Protein AF-A0A428PVL9-F1 (afdb_monomer_lite)

Structure (mmCIF, N/CA/C/O backbone):
data_AF-A0A428PVL9-F1
#
_entry.id   AF-A0A428PVL9-F1
#
loop_
_atom_site.group_PDB
_atom_site.id
_atom_site.type_symbol
_atom_site.label_atom_id
_atom_site.label_alt_id
_atom_site.label_comp_id
_atom_site.label_asym_id
_atom_site.label_entity_id
_atom_site.label_seq_id
_atom_site.pdbx_PDB_ins_code
_atom_site.Cartn_x
_atom_site.Cartn_y
_atom_site.Cartn_z
_atom_site.occupancy
_atom_site.B_iso_or_equiv
_atom_site.auth_seq_id
_atom_site.auth_comp_id
_atom_site.auth_asym_id
_atom_site.auth_atom_id
_atom_site.pdbx_PDB_model_num
ATOM 1 N N . MET A 1 1 ? -13.257 -10.509 24.147 1.00 47.44 1 MET A N 1
ATOM 2 C CA . MET A 1 1 ? -14.181 -11.679 24.144 1.00 47.44 1 MET A CA 1
ATOM 3 C C . MET A 1 1 ? -14.476 -12.046 22.692 1.00 47.44 1 MET A C 1
ATOM 5 O O . MET A 1 1 ? -13.997 -11.316 21.841 1.00 47.44 1 MET A O 1
ATOM 9 N N . LEU A 1 2 ? -15.220 -13.119 22.372 1.00 38.03 2 LEU A N 1
ATOM 10 C CA . LEU A 1 2 ? -15.572 -13.525 20.988 1.00 38.03 2 LEU A CA 1
ATOM 11 C C . LEU A 1 2 ? -16.096 -12.346 20.174 1.00 38.03 2 LEU A C 1
ATOM 13 O O . LEU A 1 2 ? -15.730 -12.145 19.027 1.00 38.03 2 LEU A O 1
ATOM 17 N N . LEU A 1 3 ? -16.779 -11.471 20.892 1.00 44.09 3 LEU A N 1
ATOM 18 C CA . LEU A 1 3 ? -17.204 -10.154 20.493 1.00 44.09 3 LEU A CA 1
ATOM 19 C C . LEU A 1 3 ? -16.050 -9.187 20.129 1.00 44.09 3 LEU A C 1
ATOM 21 O O . LEU A 1 3 ? -16.011 -8.701 19.018 1.00 44.09 3 LEU A O 1
ATOM 25 N N . ASP A 1 4 ? -15.030 -8.957 20.956 1.00 42.44 4 ASP A N 1
ATOM 26 C CA . ASP A 1 4 ? -13.874 -8.119 20.556 1.00 42.44 4 ASP A CA 1
ATOM 27 C C . ASP A 1 4 ? -13.152 -8.655 19.299 1.00 42.44 4 ASP A C 1
ATOM 29 O O . ASP A 1 4 ? -12.732 -7.867 18.459 1.00 42.44 4 ASP A O 1
ATOM 33 N N . ILE A 1 5 ? -13.070 -9.981 19.105 1.00 46.16 5 ILE A N 1
ATOM 34 C CA . ILE A 1 5 ? -12.545 -10.548 17.849 1.00 46.16 5 ILE A CA 1
ATOM 35 C C . ILE A 1 5 ? -13.509 -10.301 16.691 1.00 46.16 5 ILE A C 1
ATOM 37 O O . ILE A 1 5 ? -13.060 -9.856 15.648 1.00 46.16 5 ILE A O 1
ATOM 41 N N . VAL A 1 6 ? -14.809 -10.562 16.845 1.00 51.50 6 VAL A N 1
ATOM 42 C CA . VAL A 1 6 ? -15.810 -10.327 15.789 1.00 51.50 6 VAL A CA 1
ATOM 43 C C . VAL A 1 6 ? -15.834 -8.849 15.393 1.00 51.50 6 VAL A C 1
ATOM 45 O O . VAL A 1 6 ? -15.788 -8.533 14.210 1.00 51.50 6 VAL A O 1
ATOM 48 N N . GLY A 1 7 ? -15.804 -7.938 16.364 1.00 49.28 7 GLY A N 1
ATOM 49 C CA . GLY A 1 7 ? -15.740 -6.499 16.134 1.00 49.28 7 GLY A CA 1
ATOM 50 C C . GLY A 1 7 ? -14.437 -6.079 15.450 1.00 49.28 7 GLY A C 1
ATOM 51 O O . GLY A 1 7 ? -14.475 -5.283 14.516 1.00 49.28 7 GLY A O 1
ATOM 52 N N . ARG A 1 8 ? -13.291 -6.668 15.827 1.00 55.78 8 ARG A N 1
ATOM 53 C CA . ARG A 1 8 ? -12.004 -6.457 15.137 1.00 55.78 8 ARG A CA 1
ATOM 54 C C . ARG A 1 8 ? -11.975 -7.053 13.729 1.00 55.78 8 ARG A C 1
ATOM 56 O O . ARG A 1 8 ? -11.527 -6.374 12.821 1.00 55.78 8 ARG A O 1
ATOM 63 N N . MET A 1 9 ? -12.495 -8.261 13.519 1.00 54.31 9 MET A N 1
ATOM 64 C CA . MET A 1 9 ? -12.604 -8.906 12.203 1.00 54.31 9 MET A CA 1
ATOM 65 C C . MET A 1 9 ? -13.4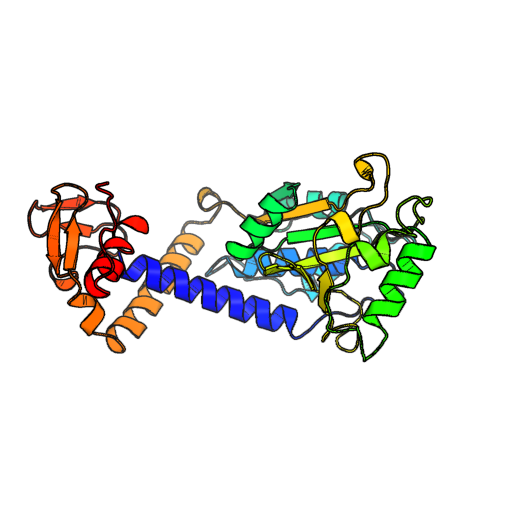90 -8.094 11.258 1.00 54.31 9 MET A C 1
ATOM 67 O O . MET A 1 9 ? -13.210 -7.996 10.067 1.00 54.31 9 MET A O 1
ATOM 71 N N . ASN A 1 10 ? -14.550 -7.486 11.783 1.00 57.12 10 ASN A N 1
ATOM 72 C CA . ASN A 1 10 ? -15.431 -6.630 11.001 1.00 57.12 10 ASN A CA 1
ATOM 73 C C . ASN A 1 10 ? -14.804 -5.269 10.725 1.00 57.12 10 ASN A C 1
ATOM 75 O O . ASN A 1 10 ? -14.972 -4.732 9.633 1.00 57.12 10 ASN A O 1
ATOM 79 N N . LEU A 1 11 ? -14.041 -4.728 11.673 1.00 57.12 11 LEU A N 1
ATOM 80 C CA . LEU A 1 11 ? -13.233 -3.550 11.411 1.00 57.12 11 LEU A CA 1
ATOM 81 C C . LEU A 1 11 ? -12.158 -3.844 10.358 1.00 57.12 11 LEU A C 1
ATOM 83 O O . LEU A 1 11 ? -11.962 -3.029 9.463 1.00 57.12 11 LEU A O 1
ATOM 87 N N . ASP A 1 12 ? -11.533 -5.018 10.397 1.00 60.25 12 ASP A N 1
ATOM 88 C CA . ASP A 1 12 ? -10.619 -5.487 9.358 1.00 60.25 12 ASP A CA 1
ATOM 89 C C . ASP A 1 12 ? -11.337 -5.639 8.013 1.00 60.25 12 ASP A C 1
ATOM 91 O O . ASP A 1 12 ? -10.775 -5.260 6.992 1.00 60.25 12 ASP A O 1
ATOM 95 N N . ALA A 1 13 ? -12.586 -6.117 7.989 1.00 60.69 13 ALA A N 1
ATOM 96 C CA . ALA A 1 13 ? -13.402 -6.181 6.775 1.00 60.69 13 ALA A CA 1
ATOM 97 C C . ALA A 1 13 ? -13.786 -4.787 6.252 1.00 60.69 13 ALA A C 1
ATOM 99 O O . ALA A 1 13 ? -13.774 -4.559 5.045 1.00 60.69 13 ALA A O 1
ATOM 100 N N . TYR A 1 14 ? -14.082 -3.831 7.137 1.00 61.06 14 TYR A N 1
ATOM 101 C CA . TYR A 1 14 ? -14.308 -2.434 6.769 1.00 61.06 14 TYR A CA 1
ATOM 102 C C . TYR A 1 14 ? -13.036 -1.800 6.199 1.00 61.06 14 TYR A C 1
ATOM 104 O O . TYR A 1 14 ? -13.083 -1.195 5.129 1.00 61.06 14 TYR A O 1
ATOM 112 N N . ILE A 1 15 ? -11.899 -1.969 6.879 1.00 68.19 15 ILE A N 1
ATOM 113 C CA . ILE A 1 15 ? -10.586 -1.504 6.422 1.00 68.19 15 ILE A CA 1
ATOM 114 C C . ILE A 1 15 ? -10.269 -2.130 5.064 1.00 68.19 15 ILE A C 1
ATOM 116 O O . ILE A 1 15 ? -9.875 -1.417 4.144 1.00 68.19 15 ILE A O 1
ATOM 120 N N . ASP A 1 16 ? -10.498 -3.433 4.902 1.00 73.00 16 ASP A N 1
ATOM 121 C CA . ASP A 1 16 ? -10.280 -4.115 3.631 1.00 73.00 16 ASP A CA 1
ATOM 122 C C . ASP A 1 16 ? -11.257 -3.636 2.553 1.00 73.00 16 ASP A C 1
ATOM 124 O O . ASP A 1 16 ? -10.862 -3.504 1.401 1.00 73.00 16 ASP A O 1
ATOM 128 N N . GLY A 1 17 ? -12.494 -3.282 2.906 1.00 68.56 17 GLY A N 1
ATOM 129 C CA . GLY A 1 17 ? -13.455 -2.644 2.005 1.00 68.56 17 GLY A CA 1
ATOM 130 C C . GLY A 1 17 ? -12.987 -1.267 1.525 1.00 68.56 17 GLY A C 1
ATOM 131 O O . GLY A 1 17 ? -12.990 -0.998 0.324 1.00 68.56 17 GLY A O 1
ATOM 132 N N . GLN A 1 18 ? -12.502 -0.416 2.434 1.00 76.69 18 GLN A N 1
ATOM 133 C CA . GLN A 1 18 ? -11.935 0.897 2.096 1.00 76.69 18 GLN A CA 1
ATOM 134 C C . GLN A 1 18 ? -10.657 0.767 1.252 1.00 76.69 18 GLN A C 1
ATOM 136 O O . GLN A 1 18 ? -10.452 1.490 0.272 1.00 76.69 18 GLN A O 1
ATOM 141 N N . HIS A 1 19 ? -9.804 -0.207 1.578 1.00 82.62 19 HIS A N 1
ATOM 142 C CA . HIS A 1 19 ? -8.639 -0.535 0.760 1.00 82.62 19 HIS A CA 1
ATOM 143 C C . HIS A 1 19 ? -9.059 -1.084 -0.602 1.00 82.62 19 HIS A C 1
ATOM 145 O O . HIS A 1 19 ? -8.452 -0.725 -1.601 1.00 82.62 19 HIS A O 1
ATOM 151 N N . THR A 1 20 ? -10.115 -1.893 -0.680 1.00 79.38 20 THR A N 1
ATOM 152 C CA . THR A 1 20 ? -10.659 -2.418 -1.941 1.00 79.38 20 THR A CA 1
ATOM 153 C C . THR A 1 20 ? -11.186 -1.295 -2.822 1.00 79.38 20 THR A C 1
ATOM 155 O O . THR A 1 20 ? -10.915 -1.299 -4.018 1.00 79.38 20 THR A O 1
ATOM 158 N N . GLN A 1 21 ? -11.849 -0.287 -2.251 1.00 78.81 21 GLN A N 1
ATOM 159 C CA . GLN A 1 21 ? -12.253 0.905 -2.997 1.00 78.81 21 GLN A CA 1
ATOM 160 C C . GLN A 1 21 ? -11.037 1.662 -3.551 1.00 78.81 21 GLN A C 1
ATOM 162 O O . GLN A 1 21 ? -11.028 2.035 -4.722 1.00 78.81 21 GLN A O 1
ATOM 167 N N . THR A 1 22 ? -9.986 1.822 -2.741 1.00 80.38 22 THR A N 1
ATOM 168 C CA . THR A 1 22 ? -8.718 2.429 -3.182 1.00 80.38 22 THR A CA 1
ATOM 169 C C . THR A 1 22 ? -8.066 1.618 -4.311 1.00 80.38 22 THR A C 1
ATOM 171 O O . THR A 1 22 ? -7.635 2.179 -5.314 1.00 80.38 22 THR A O 1
ATOM 174 N N . ARG A 1 23 ? -8.036 0.285 -4.184 1.00 83.06 23 ARG A N 1
ATOM 175 C CA . ARG A 1 23 ? -7.501 -0.649 -5.192 1.00 83.06 23 ARG A CA 1
ATOM 176 C C . ARG A 1 23 ? -8.338 -0.667 -6.475 1.00 83.06 23 ARG A C 1
ATOM 178 O O . ARG A 1 23 ? -7.785 -0.855 -7.550 1.00 83.06 23 ARG A O 1
ATOM 185 N N . GLY A 1 24 ? -9.653 -0.476 -6.364 1.00 79.81 24 GLY A N 1
ATOM 186 C CA . GLY A 1 24 ? -10.601 -0.473 -7.483 1.00 79.81 24 GLY A CA 1
ATOM 187 C C . GLY A 1 24 ? -10.523 0.771 -8.371 1.00 79.81 24 GLY A C 1
ATOM 188 O O . GLY A 1 24 ? -11.063 0.759 -9.479 1.00 79.81 24 GLY A O 1
ATOM 189 N N . SER A 1 25 ? -9.818 1.807 -7.911 1.00 86.69 25 SER A N 1
ATOM 190 C CA . SER A 1 25 ? -9.594 3.068 -8.622 1.00 86.69 25 SER A CA 1
ATOM 191 C C . SER A 1 25 ? -8.091 3.377 -8.725 1.00 86.69 25 SER A C 1
ATOM 193 O O . SER A 1 25 ? -7.624 4.364 -8.152 1.00 86.69 25 SER A O 1
ATOM 195 N N . PRO A 1 26 ? -7.302 2.536 -9.425 1.00 89.38 26 PRO A N 1
ATOM 196 C CA . PRO A 1 26 ? -5.870 2.759 -9.598 1.00 89.38 26 PRO A CA 1
ATOM 197 C C . PRO A 1 26 ? -5.613 4.101 -10.289 1.00 89.38 26 PRO A C 1
ATOM 199 O O . PRO A 1 26 ? -6.212 4.423 -11.315 1.00 89.38 26 PRO A O 1
ATOM 202 N N . SER A 1 27 ? -4.692 4.879 -9.727 1.00 91.69 27 SER A N 1
ATOM 203 C CA . SER A 1 27 ? -4.264 6.145 -10.326 1.00 91.69 27 SER A CA 1
ATOM 204 C C . SER A 1 27 ? -3.455 5.928 -11.611 1.00 91.69 27 SER A C 1
ATOM 206 O O . SER A 1 27 ? -2.841 4.874 -11.788 1.00 91.69 27 SER A O 1
ATOM 208 N N . ASP A 1 28 ? -3.372 6.954 -12.455 1.00 93.31 28 ASP A N 1
ATOM 209 C CA . ASP A 1 28 ? -2.458 6.997 -13.598 1.00 93.31 28 ASP A CA 1
ATOM 210 C C . ASP A 1 28 ? -1.462 8.150 -13.423 1.00 93.31 28 ASP A C 1
ATOM 212 O O . ASP A 1 28 ? -1.855 9.289 -13.178 1.00 93.31 28 ASP A O 1
ATOM 216 N N . GLN A 1 29 ? -0.169 7.838 -13.457 1.00 90.12 29 GLN A N 1
ATOM 217 C CA . GLN A 1 29 ? 0.925 8.813 -13.452 1.00 90.12 29 GLN A CA 1
ATOM 218 C C . GLN A 1 29 ? 1.242 9.330 -14.865 1.00 90.12 29 GLN A C 1
ATOM 220 O O . GLN A 1 29 ? 2.186 10.108 -15.045 1.00 90.12 29 GLN A O 1
ATOM 225 N N . ASP A 1 30 ? 0.524 8.831 -15.873 1.00 89.12 30 ASP A N 1
ATOM 226 C CA . ASP A 1 30 ? 0.787 9.020 -17.287 1.00 89.12 30 ASP A CA 1
ATOM 227 C C . ASP A 1 30 ? 2.252 8.677 -17.616 1.00 89.12 30 ASP A C 1
ATOM 229 O O . ASP A 1 30 ? 2.793 7.629 -17.257 1.00 89.12 30 ASP A O 1
ATOM 233 N N . ARG A 1 31 ? 2.947 9.592 -18.295 1.00 85.44 31 ARG A N 1
ATOM 234 C CA . ARG A 1 31 ? 4.377 9.492 -18.615 1.00 85.44 31 ARG A CA 1
ATOM 235 C C . ARG A 1 31 ? 5.247 10.301 -17.651 1.00 85.44 31 ARG A C 1
ATOM 237 O O . ARG A 1 31 ? 6.409 10.570 -17.959 1.00 85.44 31 ARG A O 1
ATOM 244 N N . SER A 1 32 ? 4.696 10.710 -16.509 1.00 89.06 32 SER A N 1
ATOM 245 C CA . SER A 1 32 ? 5.404 11.501 -15.508 1.00 89.06 32 SER A CA 1
ATOM 246 C C . SER A 1 32 ? 6.223 10.597 -14.575 1.00 89.06 32 SER A C 1
ATOM 248 O O . SER A 1 32 ? 5.760 9.515 -14.202 1.00 89.06 32 SER A O 1
ATOM 250 N N . PRO A 1 33 ? 7.443 10.986 -14.157 1.00 90.44 33 PRO A N 1
ATOM 251 C CA . PRO A 1 33 ? 8.271 10.196 -13.243 1.00 90.44 33 PRO A CA 1
ATOM 252 C C . PRO A 1 33 ? 7.813 10.333 -11.775 1.00 90.44 33 PRO A C 1
ATOM 254 O O . PRO A 1 33 ? 8.623 10.556 -10.875 1.00 90.44 33 PRO A O 1
ATOM 257 N N . THR A 1 34 ? 6.508 10.213 -11.521 1.00 94.38 34 THR A N 1
ATOM 258 C CA . THR A 1 34 ? 5.855 10.496 -10.231 1.00 94.38 34 THR A CA 1
ATOM 259 C C . THR A 1 34 ? 5.332 9.253 -9.513 1.00 94.38 34 THR A C 1
ATOM 261 O O . THR A 1 34 ? 4.640 9.394 -8.508 1.00 94.38 34 THR A O 1
ATOM 264 N N . CYS A 1 35 ? 5.699 8.039 -9.942 1.00 95.38 35 CYS A N 1
ATOM 265 C CA . CYS A 1 35 ? 5.294 6.781 -9.290 1.00 95.38 35 CYS A CA 1
ATOM 266 C C . CYS A 1 35 ? 5.465 6.798 -7.762 1.00 95.38 35 CYS A C 1
ATOM 268 O O . CYS A 1 35 ? 4.575 6.369 -7.033 1.00 95.38 35 CYS A O 1
ATOM 270 N N . TYR A 1 36 ? 6.565 7.376 -7.262 1.00 95.88 36 TYR A N 1
ATOM 271 C CA . TYR A 1 36 ? 6.813 7.533 -5.826 1.00 95.88 36 TYR A CA 1
ATOM 272 C C . TYR A 1 36 ? 5.700 8.319 -5.119 1.00 95.88 36 TYR A C 1
ATOM 274 O O . TYR A 1 36 ? 5.291 7.938 -4.029 1.00 95.88 36 TYR A O 1
ATOM 282 N N . ALA A 1 37 ? 5.192 9.395 -5.725 1.00 96.19 37 ALA A N 1
ATOM 283 C CA . ALA A 1 37 ? 4.162 10.233 -5.125 1.00 96.19 37 ALA A CA 1
ATOM 284 C C . ALA A 1 37 ? 2.817 9.508 -5.093 1.00 96.19 37 ALA A C 1
ATOM 286 O O . ALA A 1 37 ? 2.125 9.556 -4.082 1.00 96.19 37 ALA A O 1
ATOM 287 N N . HIS A 1 38 ? 2.484 8.787 -6.165 1.00 97.12 38 HIS A N 1
ATOM 288 C CA . HIS A 1 38 ? 1.263 7.987 -6.243 1.00 97.12 38 HIS A CA 1
ATOM 289 C C . HIS A 1 38 ? 1.271 6.855 -5.212 1.00 97.12 38 HIS A C 1
ATOM 291 O O . HIS A 1 38 ? 0.326 6.712 -4.438 1.00 97.12 38 HIS A O 1
ATOM 297 N N . ALA A 1 39 ? 2.363 6.090 -5.154 1.00 97.62 39 ALA A N 1
ATOM 298 C CA . ALA A 1 39 ? 2.486 4.979 -4.224 1.00 97.62 39 ALA A CA 1
ATOM 299 C C . ALA A 1 39 ? 2.511 5.458 -2.761 1.00 97.62 39 ALA A C 1
ATOM 301 O O . ALA A 1 39 ? 1.813 4.887 -1.925 1.00 97.62 39 ALA A O 1
ATOM 302 N N . ILE A 1 40 ? 3.244 6.538 -2.450 1.00 97.81 40 ILE A N 1
ATOM 303 C CA . ILE A 1 40 ? 3.284 7.109 -1.093 1.00 97.81 40 ILE A CA 1
ATOM 304 C C . ILE A 1 40 ? 1.915 7.665 -0.690 1.00 97.81 40 ILE A C 1
ATOM 306 O O . ILE A 1 40 ? 1.453 7.380 0.411 1.00 97.81 40 ILE A O 1
ATOM 310 N N . ALA A 1 41 ? 1.235 8.407 -1.567 1.00 97.50 41 ALA A N 1
ATOM 311 C CA . ALA A 1 41 ? -0.095 8.930 -1.268 1.00 97.50 41 ALA A CA 1
ATOM 312 C C . ALA A 1 41 ? -1.096 7.810 -0.960 1.00 97.50 41 ALA A C 1
ATOM 314 O O . ALA A 1 41 ? -1.839 7.898 0.018 1.00 97.50 41 ALA A O 1
ATOM 315 N N . ALA A 1 42 ? -1.057 6.724 -1.735 1.00 96.62 42 ALA A N 1
ATOM 316 C CA . ALA A 1 42 ? -1.902 5.562 -1.510 1.00 96.62 42 ALA A CA 1
ATOM 317 C C . ALA A 1 42 ? -1.605 4.875 -0.163 1.00 96.62 42 ALA A C 1
ATOM 319 O O . ALA A 1 42 ? -2.540 4.636 0.601 1.00 96.62 42 ALA A O 1
ATOM 320 N N . VAL A 1 43 ? -0.339 4.590 0.182 1.00 97.44 43 VAL A N 1
ATOM 321 C CA . VAL A 1 43 ? -0.024 3.947 1.479 1.00 97.44 43 VAL A CA 1
ATOM 322 C C . VAL A 1 43 ? -0.332 4.850 2.670 1.00 97.44 43 VAL A C 1
ATOM 324 O O . VAL A 1 43 ? -0.810 4.358 3.687 1.00 97.44 43 VAL A O 1
ATOM 327 N N . VAL A 1 44 ? -0.119 6.164 2.552 1.00 97.44 44 VAL A N 1
ATOM 328 C CA . VAL A 1 44 ? -0.447 7.135 3.607 1.00 97.44 44 VAL A CA 1
ATOM 329 C C . VAL A 1 44 ? -1.952 7.179 3.825 1.00 97.44 44 VAL A C 1
ATOM 331 O O . VAL A 1 44 ? -2.407 6.994 4.950 1.00 97.44 44 VAL A O 1
ATOM 334 N N . HIS A 1 45 ? -2.732 7.343 2.756 1.00 95.88 45 HIS A N 1
ATOM 335 C CA . HIS A 1 45 ? -4.188 7.344 2.836 1.00 95.88 45 HIS A CA 1
ATOM 336 C C . HIS A 1 45 ? -4.721 6.040 3.441 1.00 95.88 45 HIS A C 1
ATOM 338 O O . HIS A 1 45 ? -5.468 6.064 4.416 1.00 95.88 45 HIS A O 1
ATOM 344 N N . MET A 1 46 ? -4.265 4.891 2.933 1.00 93.94 46 MET A N 1
ATOM 345 C CA . MET A 1 46 ? -4.669 3.580 3.443 1.00 93.94 46 MET A CA 1
ATOM 346 C C . MET A 1 46 ? -4.272 3.356 4.905 1.00 93.94 46 MET A C 1
ATOM 348 O O . MET A 1 46 ? -4.994 2.664 5.623 1.00 93.94 46 MET A O 1
ATOM 352 N N . ALA A 1 47 ? -3.153 3.924 5.366 1.00 94.94 47 ALA A N 1
ATOM 353 C CA . ALA A 1 47 ? -2.732 3.830 6.760 1.00 94.94 47 ALA A CA 1
ATOM 354 C C . ALA A 1 47 ? -3.593 4.715 7.674 1.00 94.94 47 ALA A C 1
ATOM 356 O O . ALA A 1 47 ? -3.952 4.282 8.770 1.00 94.94 47 ALA A O 1
ATOM 357 N N . LEU A 1 48 ? -3.950 5.920 7.217 1.00 94.75 48 LEU A N 1
ATOM 358 C CA . LEU A 1 48 ? -4.803 6.860 7.950 1.00 94.75 48 LEU A CA 1
ATOM 359 C C . LEU A 1 48 ? -6.259 6.396 8.027 1.00 94.75 48 LEU A C 1
ATOM 361 O O . LEU A 1 48 ? -6.878 6.559 9.073 1.00 94.75 48 LEU A O 1
ATOM 365 N N . LEU A 1 49 ? -6.782 5.747 6.982 1.00 91.69 49 LEU A N 1
ATOM 366 C CA . LEU A 1 49 ? -8.128 5.156 6.975 1.00 91.69 49 LEU A CA 1
ATOM 367 C C . LEU A 1 49 ? -8.348 4.109 8.077 1.00 91.69 49 LEU A C 1
ATOM 369 O O . LEU A 1 49 ? -9.484 3.830 8.452 1.00 91.69 49 LEU A O 1
ATOM 373 N N . ARG A 1 50 ? -7.266 3.528 8.606 1.00 90.62 50 ARG A N 1
ATOM 374 C CA . ARG A 1 50 ? -7.318 2.563 9.714 1.00 90.62 50 ARG A CA 1
ATOM 375 C C . ARG A 1 50 ? -7.578 3.232 11.066 1.00 90.62 50 ARG A C 1
ATOM 377 O O . ARG A 1 50 ? -7.839 2.531 12.037 1.00 90.62 50 ARG A O 1
ATOM 384 N N . ILE A 1 51 ? -7.479 4.559 11.146 1.00 91.44 51 ILE A N 1
ATOM 385 C CA . ILE A 1 51 ? -7.731 5.330 12.363 1.00 91.44 51 ILE A CA 1
ATOM 386 C C . ILE A 1 51 ? -9.199 5.744 12.370 1.00 91.44 51 ILE A C 1
ATOM 388 O O . ILE A 1 51 ? -9.629 6.618 11.615 1.00 91.44 51 ILE A O 1
ATOM 392 N N . VAL A 1 52 ? -9.980 5.098 13.230 1.00 87.81 52 VAL A N 1
ATOM 393 C CA . VAL A 1 52 ? -11.401 5.405 13.400 1.00 87.81 52 VAL A CA 1
ATOM 394 C C . VAL A 1 52 ? -11.547 6.759 14.091 1.00 87.81 52 VAL A C 1
ATOM 396 O O . VAL A 1 52 ? -10.895 7.018 15.097 1.00 87.81 52 VAL A O 1
ATOM 399 N N . GLY A 1 53 ? -12.406 7.626 13.550 1.00 88.44 53 GLY A N 1
ATOM 400 C CA . GLY A 1 53 ? -12.662 8.944 14.139 1.00 88.44 53 GLY A CA 1
ATOM 401 C C . GLY A 1 53 ? -11.458 9.888 14.104 1.00 88.44 53 GLY A C 1
ATOM 402 O O . GLY A 1 53 ? -11.347 10.737 14.983 1.00 88.44 53 GLY A O 1
ATOM 403 N N . ARG A 1 54 ? -10.561 9.739 13.114 1.00 92.12 54 ARG A N 1
ATOM 404 C CA . ARG A 1 54 ? -9.355 10.568 12.974 1.00 92.12 54 ARG A CA 1
ATOM 405 C C . ARG A 1 54 ? -9.665 12.058 13.121 1.00 92.12 54 ARG A C 1
ATOM 407 O O . ARG A 1 54 ? -10.467 12.614 12.365 1.00 92.12 54 ARG A O 1
ATOM 414 N N . GLU A 1 55 ? -8.965 12.713 14.041 1.00 87.38 55 GLU A N 1
ATOM 415 C CA . GLU A 1 55 ? -9.105 14.153 14.257 1.00 87.38 55 GLU A CA 1
ATOM 416 C C . GLU A 1 55 ? -8.671 14.936 13.009 1.00 87.38 55 GLU A C 1
ATOM 418 O O . GLU A 1 55 ? -7.617 14.681 12.421 1.00 87.38 55 GLU A O 1
ATOM 423 N N . GLY A 1 56 ? -9.507 15.885 12.576 1.00 85.19 56 GLY A N 1
ATOM 424 C CA . GLY A 1 56 ? -9.310 16.614 11.318 1.00 85.19 56 GLY A CA 1
ATOM 425 C C . GLY A 1 56 ? -9.664 15.818 10.053 1.00 85.19 56 GLY A C 1
ATOM 426 O O . GLY A 1 56 ? -9.428 16.309 8.954 1.00 85.19 56 GLY A O 1
ATOM 427 N N . GLY A 1 57 ? -10.241 14.617 10.189 1.00 89.31 57 GLY A N 1
ATOM 428 C CA . GLY A 1 57 ? -10.639 13.757 9.072 1.00 89.31 57 GLY A CA 1
ATOM 429 C C . GLY A 1 57 ? -9.466 13.011 8.432 1.00 89.31 57 GLY A C 1
ATOM 430 O O . GLY A 1 57 ? -8.306 13.230 8.771 1.00 89.31 57 GLY A O 1
ATOM 431 N N . CYS A 1 58 ? -9.746 12.090 7.508 1.00 91.38 58 CYS A N 1
ATOM 432 C CA . CYS A 1 58 ? -8.709 11.437 6.706 1.00 91.38 58 CYS A CA 1
ATOM 433 C C . CYS A 1 58 ? -8.526 12.209 5.389 1.00 91.38 58 CYS A C 1
ATOM 435 O O . CYS A 1 58 ? -9.493 12.293 4.631 1.00 91.38 58 CYS A O 1
ATOM 437 N N . PRO A 1 59 ? -7.328 12.748 5.088 1.00 94.19 59 PRO A N 1
ATOM 438 C CA . PRO A 1 59 ? -7.086 13.438 3.827 1.00 94.19 59 PRO A CA 1
ATOM 439 C C . PRO A 1 59 ? -7.245 12.473 2.650 1.00 94.19 59 PRO A C 1
ATOM 441 O O . PRO A 1 59 ? -6.949 11.274 2.758 1.00 94.19 59 PRO A O 1
ATOM 444 N N . GLY A 1 60 ? -7.713 13.001 1.521 1.00 93.81 60 GLY A N 1
ATOM 445 C CA . GLY A 1 60 ? -7.855 12.234 0.286 1.00 93.81 60 GLY A CA 1
ATOM 446 C C . GLY A 1 60 ? -6.499 11.851 -0.315 1.00 93.81 60 GLY A C 1
ATOM 447 O O . GLY A 1 60 ? -5.490 12.514 -0.073 1.00 93.81 60 GLY A O 1
ATOM 448 N N . ILE A 1 61 ? -6.472 10.797 -1.139 1.00 94.75 61 ILE A N 1
ATOM 449 C CA . ILE A 1 61 ? -5.256 10.387 -1.873 1.00 94.75 61 ILE A CA 1
ATOM 450 C C . ILE A 1 61 ? -4.729 11.541 -2.734 1.00 94.75 61 ILE A C 1
ATOM 452 O O . ILE A 1 61 ? -3.520 11.758 -2.797 1.00 94.75 61 ILE A O 1
ATOM 456 N N . ASP A 1 62 ? -5.627 12.291 -3.372 1.00 94.44 62 ASP A N 1
ATOM 457 C CA . ASP A 1 62 ? -5.274 13.419 -4.239 1.00 94.44 62 ASP A CA 1
ATOM 458 C C . ASP A 1 62 ? -4.618 14.548 -3.450 1.00 94.44 62 ASP A C 1
ATOM 460 O O . ASP A 1 62 ? -3.536 14.985 -3.820 1.00 94.44 62 ASP A O 1
ATOM 464 N N . GLU A 1 63 ? -5.178 14.915 -2.297 1.00 96.12 63 GLU A N 1
ATOM 465 C CA . GLU A 1 63 ? -4.612 15.938 -1.410 1.00 96.12 63 GLU A CA 1
ATOM 466 C C . GLU A 1 63 ? -3.200 15.559 -0.930 1.00 96.12 63 GLU A C 1
ATOM 468 O O . GLU A 1 63 ? -2.277 16.376 -0.953 1.00 96.12 63 GLU A O 1
ATOM 473 N N . ILE A 1 64 ? -2.998 14.298 -0.523 1.00 97.25 64 ILE A N 1
ATOM 474 C CA . ILE A 1 64 ? -1.672 13.818 -0.106 1.00 97.25 64 ILE A CA 1
ATOM 475 C C . ILE A 1 64 ? -0.696 13.867 -1.286 1.00 97.25 64 ILE A C 1
ATOM 477 O O . ILE A 1 64 ? 0.452 14.291 -1.135 1.00 97.25 64 ILE A O 1
ATOM 481 N N . ARG A 1 65 ? -1.137 13.440 -2.471 1.00 96.12 65 ARG A N 1
ATOM 482 C CA . ARG A 1 65 ? -0.314 13.425 -3.682 1.00 96.12 65 ARG A CA 1
ATOM 483 C C . ARG A 1 65 ? 0.063 14.836 -4.128 1.00 96.12 65 ARG A C 1
ATOM 485 O O . ARG A 1 65 ? 1.228 15.066 -4.437 1.00 96.12 65 ARG A O 1
ATOM 492 N N . GLU A 1 66 ? -0.880 15.771 -4.128 1.00 95.25 66 GLU A N 1
ATOM 493 C CA . GLU A 1 66 ? -0.645 17.184 -4.432 1.00 95.25 66 GLU A CA 1
ATOM 494 C C . GLU A 1 66 ? 0.360 17.791 -3.458 1.00 95.25 66 GLU A C 1
ATOM 496 O O . GLU A 1 66 ? 1.313 18.439 -3.890 1.00 95.25 66 GLU A O 1
ATOM 501 N N . TRP A 1 67 ? 0.233 17.498 -2.160 1.00 95.88 67 TRP A N 1
ATOM 502 C CA . TRP A 1 67 ? 1.220 17.918 -1.169 1.00 95.88 67 TRP A CA 1
ATOM 503 C C . TRP A 1 67 ? 2.620 17.363 -1.486 1.00 95.88 67 TRP A C 1
ATOM 505 O O . TRP A 1 67 ? 3.590 18.119 -1.469 1.00 95.88 67 TRP A O 1
ATOM 515 N N . ILE A 1 68 ? 2.748 16.081 -1.850 1.00 95.44 68 ILE A N 1
ATOM 516 C CA . ILE A 1 68 ? 4.042 15.484 -2.240 1.00 95.44 68 ILE A CA 1
ATOM 517 C C . ILE A 1 68 ? 4.612 16.128 -3.516 1.00 95.44 68 ILE A C 1
ATOM 519 O O . ILE A 1 68 ? 5.829 16.263 -3.648 1.00 95.44 68 ILE A O 1
ATOM 523 N N . LEU A 1 69 ? 3.760 16.478 -4.479 1.00 93.44 69 LEU A N 1
ATOM 524 C CA . LEU A 1 69 ? 4.176 17.034 -5.770 1.00 93.44 69 LEU A CA 1
ATOM 525 C C . LEU A 1 69 ? 4.403 18.550 -5.736 1.00 93.44 69 LEU A C 1
ATOM 527 O O . LEU A 1 69 ? 4.995 19.095 -6.670 1.00 93.44 69 LEU A O 1
ATOM 531 N N . HIS A 1 70 ? 3.973 19.230 -4.675 1.00 92.75 70 HIS A N 1
ATOM 532 C CA . HIS A 1 70 ? 4.150 20.666 -4.537 1.00 92.75 70 HIS A CA 1
ATOM 533 C C . HIS A 1 70 ? 5.636 21.042 -4.434 1.00 92.75 70 HIS A C 1
ATOM 535 O O . HIS A 1 70 ? 6.395 20.483 -3.635 1.00 92.75 70 HIS A O 1
ATOM 541 N N . GLN A 1 71 ? 6.040 22.042 -5.220 1.00 86.75 71 GLN A N 1
ATOM 542 C CA . GLN A 1 71 ? 7.438 22.464 -5.372 1.00 86.75 71 GLN A CA 1
ATOM 543 C C . GLN A 1 71 ? 8.113 22.881 -4.057 1.00 86.75 71 GLN A C 1
ATOM 545 O O . GLN A 1 71 ? 9.306 22.631 -3.886 1.00 86.75 71 GLN A O 1
ATOM 550 N N . ASP A 1 72 ? 7.350 23.449 -3.122 1.00 89.62 72 ASP A N 1
ATOM 551 C CA . ASP A 1 72 ? 7.872 23.911 -1.829 1.00 89.62 72 ASP A CA 1
ATOM 552 C C . ASP A 1 72 ? 8.155 22.761 -0.854 1.00 89.62 72 ASP A C 1
ATOM 554 O O . ASP A 1 72 ? 8.989 22.895 0.038 1.00 89.62 72 ASP A O 1
ATOM 558 N N . ASN A 1 73 ? 7.497 21.611 -1.035 1.00 88.44 73 ASN A N 1
ATOM 559 C CA . ASN A 1 73 ? 7.714 20.430 -0.197 1.00 88.44 73 ASN A CA 1
ATOM 560 C C . ASN A 1 73 ? 8.834 19.570 -0.783 1.00 88.44 73 ASN A C 1
ATOM 562 O O . ASN A 1 73 ? 9.756 19.141 -0.087 1.00 88.44 73 ASN A O 1
ATOM 566 N N . PHE A 1 74 ? 8.768 19.341 -2.096 1.00 88.12 74 PHE A N 1
ATOM 567 C CA . PHE A 1 74 ? 9.744 18.559 -2.833 1.00 88.12 74 PHE A CA 1
ATOM 568 C C . PHE A 1 74 ? 9.943 19.175 -4.227 1.00 88.12 74 PHE A C 1
ATOM 570 O O . PHE A 1 74 ? 9.163 18.884 -5.131 1.00 88.12 74 PHE A O 1
ATOM 577 N N . PRO A 1 75 ? 11.020 19.958 -4.455 1.00 82.31 75 PRO A N 1
ATOM 578 C CA . PRO A 1 75 ? 11.251 20.663 -5.718 1.00 82.31 75 PRO A CA 1
ATOM 579 C C . PRO A 1 75 ? 11.045 19.793 -6.962 1.00 82.31 75 PRO A C 1
ATOM 581 O O . PRO A 1 75 ? 11.515 18.652 -7.017 1.00 82.31 75 PRO A O 1
ATOM 584 N N . HIS A 1 76 ? 10.367 20.300 -7.984 1.00 71.38 76 HIS A N 1
ATOM 585 C CA . HIS A 1 76 ? 10.108 19.483 -9.163 1.00 71.38 76 HIS A CA 1
ATOM 586 C C . HIS A 1 76 ? 11.425 18.992 -9.785 1.00 71.38 76 HIS A C 1
ATOM 588 O O . HIS A 1 76 ? 12.368 19.759 -9.989 1.00 71.38 76 HIS A O 1
ATOM 594 N N . ASN A 1 77 ? 11.502 17.699 -10.090 1.00 71.44 77 ASN A N 1
ATOM 595 C CA . ASN A 1 77 ? 12.589 17.153 -10.882 1.00 71.44 77 ASN A CA 1
ATOM 596 C C . ASN A 1 77 ? 12.010 16.244 -11.974 1.00 71.44 77 ASN A C 1
ATOM 598 O O . ASN A 1 77 ? 11.007 15.563 -11.799 1.00 71.44 77 ASN A O 1
ATOM 602 N N . ASN A 1 78 ? 12.656 16.233 -13.131 1.00 72.81 78 ASN A N 1
ATOM 603 C CA . ASN A 1 78 ? 12.285 15.406 -14.277 1.00 72.81 78 ASN A CA 1
ATOM 604 C C . ASN A 1 78 ? 12.890 13.990 -14.207 1.00 72.81 78 ASN A C 1
ATOM 606 O O . ASN A 1 78 ? 12.971 13.301 -15.220 1.00 72.81 78 ASN A O 1
ATOM 610 N N . LYS A 1 79 ? 13.362 13.564 -13.027 1.00 77.94 79 LYS A N 1
ATOM 611 C CA . LYS A 1 79 ? 14.078 12.291 -12.821 1.00 77.94 79 LYS A CA 1
ATOM 612 C C . LYS A 1 79 ? 13.413 11.381 -11.784 1.00 77.94 79 LYS A C 1
ATOM 614 O O . LYS A 1 79 ? 13.940 10.308 -11.506 1.00 77.94 79 LYS A O 1
ATOM 619 N N . GLY A 1 80 ? 12.287 11.804 -11.216 1.00 82.25 80 GLY A N 1
ATOM 620 C CA . GLY A 1 80 ? 11.666 11.154 -10.072 1.00 82.25 80 GLY A CA 1
ATOM 621 C C . GLY A 1 80 ? 12.447 11.368 -8.774 1.00 82.25 80 GLY A C 1
ATOM 622 O O . GLY A 1 80 ? 13.530 11.964 -8.730 1.00 82.25 80 GLY A O 1
ATOM 623 N N . ARG A 1 81 ? 11.881 10.894 -7.666 1.00 87.12 81 ARG A N 1
ATOM 624 C CA . ARG A 1 81 ? 12.460 11.069 -6.330 1.00 87.12 81 ARG A CA 1
ATOM 625 C C . ARG A 1 81 ? 12.685 9.734 -5.646 1.00 87.12 81 ARG A C 1
ATOM 627 O O . ARG A 1 81 ? 11.995 8.753 -5.894 1.00 87.12 81 ARG A O 1
ATOM 634 N N . ASN A 1 82 ? 13.671 9.724 -4.754 1.00 90.44 82 ASN A N 1
ATOM 635 C CA . ASN A 1 82 ? 13.887 8.599 -3.862 1.00 90.44 82 ASN A CA 1
ATOM 636 C C . ASN A 1 82 ? 12.694 8.508 -2.898 1.00 90.44 82 ASN A C 1
ATOM 638 O O . ASN A 1 82 ? 12.467 9.431 -2.114 1.00 90.44 82 ASN A O 1
ATOM 642 N N . ALA A 1 83 ? 11.942 7.410 -2.978 1.00 93.94 83 ALA A N 1
ATOM 643 C CA . ALA A 1 83 ? 10.701 7.248 -2.230 1.00 93.94 83 ALA A CA 1
ATOM 644 C C . ALA A 1 83 ? 10.922 7.274 -0.709 1.00 93.94 83 ALA A C 1
ATOM 646 O O . ALA A 1 83 ? 10.143 7.896 0.008 1.00 93.94 83 ALA A O 1
ATOM 647 N N . ARG A 1 84 ? 12.031 6.701 -0.218 1.00 94.56 84 ARG A N 1
ATOM 648 C CA . ARG A 1 84 ? 12.386 6.732 1.207 1.00 94.56 84 ARG A CA 1
ATOM 649 C C . ARG A 1 84 ? 12.538 8.162 1.729 1.00 94.56 84 ARG A C 1
ATOM 651 O O . ARG A 1 84 ? 11.987 8.478 2.773 1.00 94.56 84 ARG A O 1
ATOM 658 N N . LYS A 1 85 ? 13.216 9.045 0.988 1.00 93.75 85 LYS A N 1
ATOM 659 C CA . LYS A 1 85 ? 13.367 10.458 1.392 1.00 93.75 85 LYS A CA 1
ATOM 660 C C . LYS A 1 85 ? 12.033 11.196 1.504 1.00 93.75 85 LYS A C 1
ATOM 662 O O . LYS A 1 85 ? 11.905 12.107 2.310 1.00 93.75 85 LYS A O 1
ATOM 667 N N . VAL A 1 86 ? 11.056 10.838 0.672 1.00 95.62 86 VAL A N 1
ATOM 668 C CA . VAL A 1 86 ? 9.707 11.415 0.751 1.00 95.62 86 VAL A CA 1
ATOM 669 C C . VAL A 1 86 ? 8.946 10.817 1.940 1.00 95.62 86 VAL A C 1
ATOM 671 O O . VAL A 1 86 ? 8.323 11.564 2.689 1.00 95.62 86 VAL A O 1
ATOM 674 N N . LEU A 1 87 ? 9.064 9.502 2.173 1.00 95.56 87 LEU A N 1
ATOM 675 C CA . LEU A 1 87 ? 8.514 8.831 3.358 1.00 95.56 87 LEU A CA 1
ATOM 676 C C . LEU A 1 87 ? 9.042 9.417 4.676 1.00 95.56 87 LEU A C 1
ATOM 678 O O . LEU A 1 87 ? 8.280 9.538 5.628 1.00 95.56 87 LEU A O 1
ATOM 682 N N . GLU A 1 88 ? 10.309 9.833 4.730 1.00 96.56 88 GLU A N 1
ATOM 683 C CA . GLU A 1 88 ? 10.921 10.458 5.915 1.00 96.56 88 GLU A CA 1
ATOM 684 C C . GLU A 1 88 ? 10.204 11.746 6.364 1.00 96.56 88 GLU A C 1
ATOM 686 O O . GLU A 1 88 ? 10.229 12.070 7.550 1.00 96.56 88 GLU A O 1
ATOM 691 N N . ALA A 1 89 ? 9.503 12.443 5.463 1.00 96.19 89 ALA A N 1
ATOM 692 C CA . ALA A 1 89 ? 8.715 13.632 5.800 1.00 96.19 89 ALA A CA 1
ATOM 693 C C . ALA A 1 89 ? 7.279 13.318 6.264 1.00 96.19 89 ALA A C 1
ATOM 695 O O . ALA A 1 89 ? 6.614 14.182 6.840 1.00 96.19 89 ALA A O 1
ATOM 696 N N . ILE A 1 90 ? 6.783 12.101 6.016 1.00 95.44 90 ILE A N 1
ATOM 697 C CA . ILE A 1 90 ? 5.391 11.720 6.295 1.00 95.44 90 ILE A CA 1
ATOM 698 C C . ILE A 1 90 ? 5.036 11.828 7.783 1.00 95.44 90 ILE A C 1
ATOM 700 O O . ILE A 1 90 ? 4.006 12.443 8.064 1.00 95.44 90 ILE A O 1
ATOM 704 N N . PRO A 1 91 ? 5.846 11.332 8.744 1.00 94.88 91 PRO A N 1
ATOM 705 C CA . PRO A 1 91 ? 5.505 11.425 10.166 1.00 94.88 91 PRO A CA 1
ATOM 706 C C . PRO A 1 91 ? 5.295 12.860 10.662 1.00 94.88 91 PRO A C 1
ATOM 708 O O . PRO A 1 91 ? 4.424 13.107 11.492 1.00 94.88 91 PRO A O 1
ATOM 711 N N . ALA A 1 92 ? 6.059 13.819 10.127 1.00 94.00 92 ALA A N 1
ATOM 712 C CA . ALA A 1 92 ? 5.949 15.228 10.505 1.00 94.00 92 ALA A CA 1
ATOM 713 C C . ALA A 1 92 ? 4.662 15.883 9.976 1.00 94.00 92 ALA A C 1
ATOM 715 O O . ALA A 1 92 ? 4.137 16.805 10.597 1.00 94.00 92 ALA A O 1
ATOM 716 N N . ARG A 1 93 ? 4.146 15.416 8.832 1.00 94.88 93 ARG A N 1
ATOM 717 C CA . ARG A 1 93 ? 2.939 15.964 8.199 1.00 94.88 93 ARG A CA 1
ATOM 718 C C . ARG A 1 93 ? 1.661 15.256 8.645 1.00 94.88 93 ARG A C 1
ATOM 720 O O . ARG A 1 93 ? 0.630 15.905 8.811 1.00 94.88 93 ARG A O 1
ATOM 727 N N . TYR A 1 94 ? 1.720 13.939 8.815 1.00 94.94 94 TYR A N 1
ATOM 728 C CA . TYR A 1 94 ? 0.557 13.082 9.009 1.00 94.94 94 TYR A CA 1
ATOM 729 C C . TYR A 1 94 ? 0.697 12.262 10.295 1.00 94.94 94 TYR A C 1
ATOM 731 O O . TYR A 1 94 ? 1.050 11.084 10.262 1.00 94.94 94 TYR A O 1
ATOM 739 N N . ARG 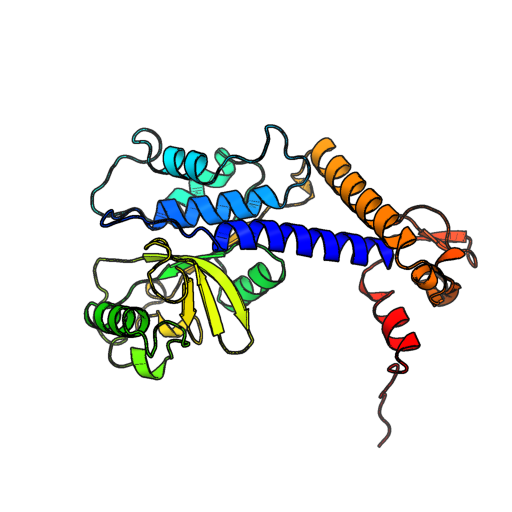A 1 95 ? 0.360 12.865 11.446 1.00 93.25 95 ARG A N 1
ATOM 740 C CA . ARG A 1 95 ? 0.208 12.115 12.706 1.00 93.25 95 ARG A CA 1
ATOM 741 C C . ARG A 1 95 ? -0.832 10.994 12.524 1.00 93.25 95 ARG A C 1
ATOM 743 O O . ARG A 1 95 ? -1.850 11.238 11.853 1.00 93.25 95 ARG A O 1
ATOM 750 N N . PRO A 1 96 ? -0.627 9.810 13.135 1.00 94.88 96 PRO A N 1
ATOM 751 C CA . PRO A 1 96 ? 0.525 9.325 13.916 1.00 94.88 96 PRO A CA 1
ATOM 752 C C . PRO A 1 96 ? 1.401 8.371 13.094 1.00 94.88 96 PRO A C 1
ATOM 754 O O . PRO A 1 96 ? 1.863 7.345 13.588 1.00 94.88 96 PRO A O 1
ATOM 757 N N . LEU A 1 97 ? 1.560 8.643 11.798 1.00 96.81 97 LEU A N 1
ATOM 758 C CA . LEU A 1 97 ? 2.211 7.687 10.922 1.00 96.81 97 LEU A CA 1
ATOM 759 C C . LEU A 1 97 ? 3.700 7.550 11.228 1.00 96.81 97 LEU A C 1
ATOM 761 O O . LEU A 1 97 ? 4.427 8.518 11.440 1.00 96.81 97 LEU A O 1
ATOM 765 N N . ARG A 1 98 ? 4.146 6.305 11.160 1.00 97.25 98 ARG A N 1
ATOM 766 C CA . ARG A 1 98 ? 5.524 5.840 11.190 1.00 97.25 98 ARG A CA 1
ATOM 767 C C . ARG A 1 98 ? 5.756 4.960 9.973 1.00 97.25 98 ARG A C 1
ATOM 769 O O . ARG A 1 98 ? 4.816 4.475 9.339 1.00 97.25 98 ARG A O 1
ATOM 776 N N . PHE A 1 99 ? 7.021 4.726 9.665 1.00 97.69 99 PHE A N 1
ATOM 777 C CA . PHE A 1 99 ? 7.393 3.712 8.696 1.00 97.69 99 PHE A CA 1
ATOM 778 C C . PHE A 1 99 ? 8.670 3.003 9.132 1.00 97.69 99 PHE A C 1
ATOM 780 O O . PHE A 1 99 ? 9.493 3.566 9.855 1.00 97.69 99 PHE A O 1
ATOM 787 N N . GLN A 1 100 ? 8.835 1.768 8.674 1.00 97.50 100 GLN A N 1
ATOM 788 C CA . GLN A 1 100 ? 10.058 0.996 8.862 1.00 97.50 100 GLN A CA 1
ATOM 789 C C . GLN A 1 100 ? 10.370 0.200 7.597 1.00 97.50 100 GLN A C 1
ATOM 791 O O . GLN A 1 100 ? 9.457 -0.250 6.906 1.00 97.50 100 GLN A O 1
ATOM 796 N N . ARG A 1 101 ? 11.660 0.027 7.288 1.00 97.69 101 ARG A N 1
ATOM 797 C CA . ARG A 1 101 ? 12.091 -0.892 6.228 1.00 97.69 101 ARG A CA 1
ATOM 798 C C . ARG A 1 101 ? 11.957 -2.324 6.745 1.00 97.69 101 ARG A C 1
ATOM 800 O O . ARG A 1 101 ? 12.390 -2.598 7.861 1.00 97.69 101 ARG A O 1
ATOM 807 N N . VAL A 1 102 ? 11.382 -3.205 5.939 1.00 97.31 102 VAL A N 1
ATOM 808 C CA . VAL A 1 102 ? 11.187 -4.628 6.249 1.00 97.31 102 VAL A CA 1
ATOM 809 C C . VAL A 1 102 ? 11.669 -5.493 5.087 1.00 97.31 102 VAL A C 1
ATOM 811 O O . VAL A 1 102 ? 11.884 -4.993 3.981 1.00 97.31 102 VAL A O 1
ATOM 814 N N . ASP A 1 103 ? 11.873 -6.779 5.346 1.00 96.56 103 ASP A N 1
ATOM 815 C CA . ASP A 1 103 ? 12.064 -7.791 4.309 1.00 96.56 103 ASP A CA 1
ATOM 816 C C . ASP A 1 103 ? 10.710 -8.280 3.761 1.00 96.56 103 ASP A C 1
ATOM 818 O O . ASP A 1 103 ? 9.647 -7.761 4.119 1.00 96.56 103 ASP A O 1
ATOM 822 N N . GLU A 1 104 ? 10.737 -9.260 2.853 1.00 96.00 104 GLU A N 1
ATOM 823 C CA . GLU A 1 104 ? 9.512 -9.814 2.268 1.00 96.00 104 GLU A CA 1
ATOM 824 C C . GLU A 1 104 ? 8.589 -10.431 3.330 1.00 96.00 104 GLU A C 1
ATOM 826 O O . GLU A 1 104 ? 7.377 -10.225 3.266 1.00 96.00 104 GLU A O 1
ATOM 831 N N . ASP A 1 105 ? 9.129 -11.154 4.317 1.00 95.50 105 ASP A N 1
ATOM 832 C CA . ASP A 1 105 ? 8.304 -11.735 5.381 1.00 95.50 105 ASP A CA 1
ATOM 833 C C . ASP A 1 105 ? 7.624 -10.634 6.199 1.00 95.50 105 ASP A C 1
ATOM 835 O O . ASP A 1 105 ? 6.400 -10.626 6.335 1.00 95.50 105 ASP A O 1
ATOM 839 N N . GLY A 1 106 ? 8.372 -9.618 6.636 1.00 93.62 106 GLY A N 1
ATOM 840 C CA . GLY A 1 106 ? 7.803 -8.466 7.327 1.00 93.62 106 GLY A CA 1
ATOM 841 C C . GLY A 1 106 ? 6.745 -7.727 6.496 1.00 93.62 106 GLY A C 1
ATOM 842 O O . GLY A 1 106 ? 5.725 -7.296 7.043 1.00 93.62 106 GLY A O 1
ATOM 843 N N . ALA A 1 107 ? 6.930 -7.629 5.175 1.00 96.31 107 ALA A N 1
ATOM 844 C CA . ALA A 1 107 ? 5.942 -7.066 4.257 1.00 96.31 107 ALA A CA 1
ATOM 845 C C . ALA A 1 107 ? 4.663 -7.918 4.181 1.00 96.31 107 ALA A C 1
ATOM 847 O O . ALA A 1 107 ? 3.557 -7.381 4.284 1.00 96.31 107 ALA A O 1
ATOM 848 N N . ARG A 1 108 ? 4.794 -9.246 4.076 1.00 91.75 108 ARG A N 1
ATOM 849 C CA . ARG A 1 108 ? 3.664 -10.190 4.127 1.00 91.75 108 ARG A CA 1
ATOM 850 C C . ARG A 1 108 ? 2.908 -10.062 5.448 1.00 91.75 108 ARG A C 1
ATOM 852 O O . ARG A 1 108 ? 1.690 -9.886 5.441 1.00 91.75 108 ARG A O 1
ATOM 859 N N . GLN A 1 109 ? 3.616 -10.049 6.578 1.00 88.69 109 GLN A N 1
ATOM 860 C CA . GLN A 1 109 ? 3.014 -9.860 7.903 1.00 88.69 109 GLN A CA 1
ATOM 861 C C . GLN A 1 109 ? 2.279 -8.518 8.018 1.00 88.69 109 GLN A C 1
ATOM 863 O O . GLN A 1 109 ? 1.222 -8.433 8.645 1.00 88.69 109 GLN A O 1
ATOM 868 N N . ALA A 1 110 ? 2.812 -7.451 7.421 1.00 89.69 110 ALA A N 1
ATOM 869 C CA . ALA A 1 110 ? 2.145 -6.156 7.383 1.00 89.69 110 ALA A CA 1
ATOM 870 C C . ALA A 1 110 ? 0.837 -6.211 6.578 1.00 89.69 110 ALA A C 1
ATOM 872 O O . ALA A 1 110 ? -0.205 -5.833 7.117 1.00 89.69 110 ALA A O 1
ATOM 873 N N . VAL A 1 111 ? 0.860 -6.759 5.360 1.00 86.94 111 VAL A N 1
ATOM 874 C CA . VAL A 1 111 ? -0.334 -6.892 4.507 1.00 86.94 111 VAL A CA 1
ATOM 875 C C . VAL A 1 111 ? -1.407 -7.774 5.152 1.00 86.94 111 VAL A C 1
ATOM 877 O O . VAL A 1 111 ? -2.576 -7.387 5.166 1.00 86.94 111 VAL A O 1
ATOM 880 N N . LEU A 1 112 ? -1.029 -8.899 5.772 1.00 81.19 112 LEU A N 1
ATOM 881 C CA . LEU A 1 112 ? -1.957 -9.765 6.516 1.00 81.19 112 LEU A CA 1
ATOM 882 C C . LEU A 1 112 ? -2.625 -9.038 7.695 1.00 81.19 112 LEU A C 1
ATOM 884 O O . LEU A 1 112 ? -3.781 -9.300 8.010 1.00 81.19 112 LEU A O 1
ATOM 888 N N . ARG A 1 113 ? -1.930 -8.068 8.302 1.00 82.69 113 ARG A N 1
ATOM 889 C CA . ARG A 1 113 ? -2.461 -7.166 9.345 1.00 82.69 113 ARG A CA 1
ATOM 890 C C . ARG A 1 113 ? -3.151 -5.922 8.774 1.00 82.69 113 ARG A C 1
ATOM 892 O O . ARG A 1 113 ? -3.325 -4.928 9.484 1.00 82.69 113 ARG A O 1
ATOM 899 N N . ARG A 1 114 ? -3.482 -5.942 7.478 1.00 86.44 114 ARG A N 1
ATOM 900 C CA . ARG A 1 114 ? -4.107 -4.836 6.737 1.00 86.44 114 ARG A CA 1
ATOM 901 C C . ARG A 1 114 ? -3.314 -3.532 6.834 1.00 86.44 114 ARG A C 1
ATOM 903 O O . ARG A 1 114 ? -3.890 -2.446 6.833 1.00 86.44 114 ARG A O 1
ATOM 910 N N . ARG A 1 115 ? -1.987 -3.618 6.954 1.00 90.94 115 ARG A N 1
ATOM 911 C CA . ARG A 1 115 ? -1.085 -2.462 6.919 1.00 90.94 115 ARG A CA 1
ATOM 912 C C . ARG A 1 115 ? -0.562 -2.284 5.497 1.00 90.94 115 ARG A C 1
ATOM 914 O O . ARG A 1 115 ? -0.111 -3.263 4.902 1.00 90.94 115 ARG A O 1
ATOM 921 N N . PRO A 1 116 ? -0.647 -1.071 4.932 1.00 93.38 116 PRO A N 1
ATOM 922 C CA . PRO A 1 116 ? -0.161 -0.832 3.586 1.00 93.38 116 PRO A CA 1
ATOM 923 C C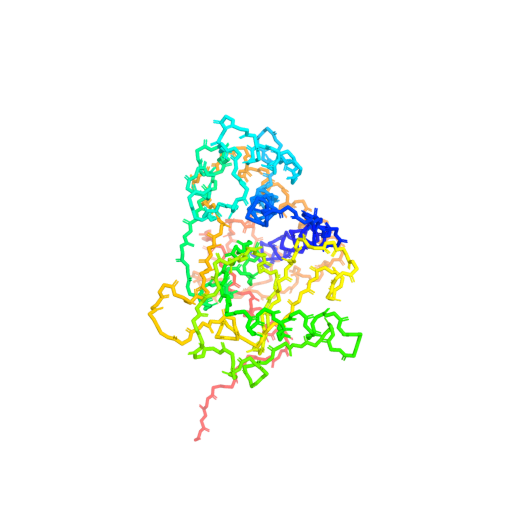 . PRO A 1 116 ? 1.369 -0.855 3.563 1.00 93.38 116 PRO A C 1
ATOM 925 O O . PRO A 1 116 ? 2.031 -0.306 4.446 1.00 93.38 116 PRO A O 1
ATOM 928 N N . VAL A 1 117 ? 1.924 -1.468 2.521 1.00 98.00 117 VAL A N 1
ATOM 929 C CA . VAL A 1 117 ? 3.371 -1.573 2.331 1.00 98.00 117 VAL A CA 1
ATOM 930 C C . VAL A 1 117 ? 3.754 -0.893 1.027 1.00 98.00 117 VAL A C 1
ATOM 932 O O . VAL A 1 117 ? 3.266 -1.253 -0.046 1.00 98.00 117 VAL A O 1
ATOM 935 N N . LEU A 1 118 ? 4.651 0.086 1.110 1.00 98.50 118 LEU A N 1
ATOM 936 C CA . LEU A 1 118 ? 5.294 0.651 -0.070 1.00 98.50 118 LEU A CA 1
ATOM 937 C C . LEU A 1 118 ? 6.398 -0.301 -0.520 1.00 98.50 118 LEU A C 1
ATOM 939 O O . LEU A 1 118 ? 7.234 -0.687 0.291 1.00 98.50 118 LEU A O 1
ATOM 943 N N . ALA A 1 119 ? 6.444 -0.618 -1.807 1.00 98.19 119 ALA A N 1
ATOM 944 C CA . ALA A 1 119 ? 7.533 -1.374 -2.403 1.00 98.19 119 ALA A CA 1
ATOM 945 C C . ALA A 1 119 ? 8.244 -0.545 -3.474 1.00 98.19 119 ALA A C 1
ATOM 947 O O . ALA A 1 119 ? 7.601 0.153 -4.263 1.00 98.19 119 ALA A O 1
ATOM 948 N N . THR A 1 120 ? 9.571 -0.635 -3.530 1.00 97.25 120 THR A N 1
ATOM 949 C CA . THR A 1 120 ? 10.361 -0.044 -4.616 1.00 97.25 120 THR A CA 1
ATOM 950 C C . THR A 1 120 ? 11.319 -1.052 -5.214 1.00 97.25 120 THR A C 1
ATOM 952 O O . THR A 1 120 ? 11.902 -1.851 -4.486 1.00 97.25 120 THR A O 1
ATOM 955 N N . PHE A 1 121 ? 11.509 -0.998 -6.529 1.00 95.81 121 PHE A N 1
ATOM 956 C CA . PHE A 1 121 ? 12.379 -1.929 -7.243 1.00 95.81 121 PHE A CA 1
ATOM 957 C C . PHE A 1 121 ? 13.076 -1.274 -8.435 1.00 95.81 121 PHE A C 1
ATOM 959 O O . PHE A 1 121 ? 12.657 -0.228 -8.940 1.00 95.81 121 PHE A O 1
ATOM 966 N N . HIS A 1 122 ? 14.155 -1.907 -8.887 1.00 93.62 122 HIS A N 1
ATOM 967 C CA . HIS A 1 122 ? 14.945 -1.491 -10.039 1.00 93.62 122 HIS A CA 1
ATOM 968 C C . HIS A 1 122 ? 15.170 -2.687 -10.954 1.00 93.62 122 HIS A C 1
ATOM 970 O O . HIS A 1 122 ? 15.531 -3.763 -10.492 1.00 93.62 122 HIS A O 1
ATOM 976 N N . LEU A 1 123 ? 15.019 -2.483 -12.260 1.00 94.94 123 LEU A N 1
ATOM 977 C CA . LEU A 1 123 ? 15.282 -3.512 -13.261 1.00 94.94 123 LEU A CA 1
ATOM 978 C C . LEU A 1 123 ? 16.387 -3.060 -14.214 1.00 94.94 123 LEU A C 1
ATOM 980 O O . LEU A 1 123 ? 16.689 -1.874 -14.352 1.00 94.94 123 LEU A O 1
ATOM 984 N N . SER A 1 124 ? 16.990 -4.019 -14.908 1.00 94.81 124 SER A N 1
ATOM 985 C CA . SER A 1 124 ? 17.815 -3.742 -16.078 1.00 94.81 124 SER A CA 1
ATOM 986 C C . SER A 1 124 ? 16.923 -3.320 -17.247 1.00 94.81 124 SER A C 1
ATOM 988 O O . SER A 1 124 ? 15.722 -3.596 -17.259 1.00 94.81 124 SER A O 1
ATOM 990 N N . LYS A 1 125 ? 17.500 -2.720 -18.294 1.00 95.06 125 LYS A N 1
ATOM 991 C CA . LYS A 1 125 ? 16.739 -2.354 -19.504 1.00 95.06 125 LYS A CA 1
ATOM 992 C C . LYS A 1 125 ? 15.982 -3.553 -20.101 1.00 95.06 125 LYS A C 1
ATOM 994 O O . LYS A 1 125 ? 14.837 -3.422 -20.522 1.00 95.06 125 LYS A O 1
ATOM 999 N N . LYS A 1 126 ? 16.607 -4.737 -20.114 1.00 95.62 126 LYS A N 1
ATOM 1000 C CA . LYS A 1 126 ? 15.976 -5.986 -20.579 1.00 95.62 126 LYS A CA 1
ATOM 1001 C C . LYS A 1 126 ? 14.915 -6.489 -19.594 1.00 95.62 126 LYS A C 1
ATOM 1003 O O . LYS A 1 126 ? 13.880 -6.994 -20.027 1.00 95.62 126 LYS A O 1
ATOM 1008 N N . GLY A 1 127 ? 15.140 -6.300 -18.294 1.00 96.50 127 GLY A N 1
ATOM 1009 C CA . GLY A 1 127 ? 14.158 -6.586 -17.250 1.00 96.50 127 GLY A CA 1
ATOM 1010 C C . GLY A 1 127 ? 12.889 -5.762 -17.439 1.00 96.50 127 GLY A C 1
ATOM 1011 O O . GLY A 1 127 ? 11.809 -6.335 -17.482 1.00 96.50 127 GLY A O 1
ATOM 1012 N N . TRP A 1 128 ? 13.013 -4.454 -17.687 1.00 96.44 128 TRP A N 1
ATOM 1013 C CA . TRP A 1 128 ? 11.874 -3.585 -18.002 1.00 96.44 128 TRP A CA 1
ATOM 1014 C C . TRP A 1 128 ? 11.102 -4.035 -19.245 1.00 96.44 128 TRP A C 1
ATOM 1016 O O . TRP A 1 128 ? 9.874 -4.039 -19.230 1.00 96.44 128 TRP A O 1
ATOM 1026 N N . VAL A 1 129 ? 11.797 -4.457 -20.308 1.00 96.44 129 VAL A N 1
ATOM 1027 C CA . VAL A 1 129 ? 11.151 -5.009 -21.514 1.00 96.44 129 VAL A CA 1
ATOM 1028 C C . VAL A 1 129 ? 10.389 -6.297 -21.195 1.00 96.44 129 VAL A C 1
ATOM 1030 O O . VAL A 1 129 ? 9.260 -6.462 -21.648 1.00 96.44 129 VAL A O 1
ATOM 1033 N N . THR A 1 130 ? 10.983 -7.191 -20.403 1.00 97.06 130 THR A N 1
ATOM 1034 C CA . THR A 1 130 ? 10.374 -8.474 -20.014 1.00 97.06 130 THR A CA 1
ATOM 1035 C C . THR A 1 130 ? 9.138 -8.248 -19.142 1.00 97.06 130 THR A C 1
ATOM 1037 O O . THR A 1 130 ? 8.058 -8.731 -19.476 1.00 97.06 130 THR A O 1
ATOM 1040 N N . PHE A 1 131 ? 9.273 -7.418 -18.105 1.00 97.25 131 PHE A N 1
ATOM 1041 C CA . PHE A 1 131 ? 8.189 -6.996 -17.219 1.00 97.25 131 PHE A CA 1
ATOM 1042 C C . PHE A 1 131 ? 7.032 -6.369 -18.006 1.00 97.25 131 PHE A C 1
ATOM 1044 O O . PHE A 1 131 ? 5.883 -6.793 -17.896 1.00 97.25 131 PHE A O 1
ATOM 1051 N N . ALA A 1 132 ? 7.335 -5.389 -18.865 1.00 95.62 132 ALA A N 1
ATOM 1052 C CA . ALA A 1 132 ? 6.320 -4.716 -19.665 1.00 95.62 132 ALA A CA 1
ATOM 1053 C C . ALA A 1 132 ? 5.636 -5.671 -20.651 1.00 95.62 132 ALA A C 1
ATOM 1055 O O . ALA A 1 132 ? 4.432 -5.553 -20.857 1.00 95.62 132 ALA A O 1
ATOM 1056 N N . LYS A 1 133 ? 6.372 -6.611 -21.255 1.00 96.94 133 LYS A N 1
ATOM 1057 C CA . LYS A 1 133 ? 5.802 -7.607 -22.170 1.00 96.94 133 LYS A CA 1
ATOM 1058 C C . LYS A 1 133 ? 4.816 -8.529 -21.451 1.00 96.94 133 LYS A C 1
ATOM 1060 O O . LYS A 1 133 ? 3.738 -8.760 -21.988 1.00 96.94 133 LYS A O 1
ATOM 1065 N N . HIS A 1 134 ? 5.163 -9.019 -20.260 1.00 97.75 134 HIS A N 1
ATOM 1066 C CA . HIS A 1 134 ? 4.296 -9.910 -19.486 1.00 97.75 134 HIS A CA 1
ATOM 1067 C C . HIS A 1 134 ? 2.970 -9.222 -19.120 1.00 97.75 134 HIS A C 1
ATOM 1069 O O . HIS A 1 134 ? 1.902 -9.781 -19.354 1.00 97.75 134 HIS A O 1
ATOM 1075 N N . PHE A 1 135 ? 3.013 -7.978 -18.633 1.00 97.19 135 PHE A N 1
ATOM 1076 C CA . PHE A 1 135 ? 1.809 -7.286 -18.149 1.00 97.19 135 PHE A CA 1
ATOM 1077 C C . PHE A 1 135 ? 1.034 -6.478 -19.201 1.00 97.19 135 PHE A C 1
ATOM 1079 O O . PHE A 1 135 ? -0.055 -5.989 -18.909 1.00 97.19 135 PHE A O 1
ATOM 1086 N N . LYS A 1 136 ? 1.554 -6.336 -20.427 1.00 94.06 136 LYS A N 1
ATOM 1087 C CA . LYS A 1 136 ? 0.814 -5.749 -21.564 1.00 94.06 136 LYS A CA 1
ATOM 1088 C C . LYS A 1 136 ? 0.144 -6.784 -22.468 1.00 94.06 136 LYS A C 1
ATOM 1090 O O . LYS A 1 136 ? -0.645 -6.398 -23.319 1.00 94.06 136 LYS A O 1
ATOM 1095 N N . ASN A 1 137 ? 0.489 -8.062 -22.338 1.00 93.62 137 ASN A N 1
ATOM 1096 C CA . ASN A 1 137 ? -0.091 -9.130 -23.146 1.00 93.62 137 ASN A CA 1
ATOM 1097 C C . ASN A 1 137 ? -1.361 -9.668 -22.474 1.00 93.62 137 ASN A C 1
ATOM 1099 O O . ASN A 1 137 ? -1.304 -10.104 -21.328 1.00 93.62 137 ASN A O 1
ATOM 1103 N N . ASP A 1 138 ? -2.482 -9.689 -23.192 1.00 93.31 138 ASP A N 1
ATOM 1104 C CA . ASP A 1 138 ? -3.779 -10.148 -22.680 1.00 93.31 138 ASP A CA 1
ATOM 1105 C C . ASP A 1 138 ? -3.760 -11.586 -22.136 1.00 93.31 138 ASP A C 1
ATOM 1107 O O . ASP A 1 138 ? -4.477 -11.889 -21.185 1.00 93.31 138 ASP A O 1
ATOM 1111 N N . GLU A 1 139 ? -2.893 -12.456 -22.660 1.00 95.44 139 GLU A N 1
ATOM 1112 C CA . GLU A 1 139 ? -2.769 -13.849 -22.211 1.00 95.44 139 GLU A CA 1
ATOM 1113 C C . GLU A 1 139 ? -2.006 -14.013 -20.889 1.00 95.44 139 GLU A C 1
ATOM 1115 O O . GLU A 1 139 ? -2.101 -15.061 -20.234 1.00 95.44 139 GLU A O 1
ATOM 1120 N N . THR A 1 140 ? -1.193 -13.022 -20.515 1.00 97.00 140 THR A N 1
ATOM 1121 C CA . THR A 1 140 ? -0.288 -13.098 -19.356 1.00 97.00 140 THR A CA 1
ATOM 1122 C C . THR A 1 140 ? -0.502 -11.982 -18.345 1.00 97.00 140 THR A C 1
ATOM 1124 O O . THR A 1 140 ? -0.084 -12.131 -17.206 1.00 97.00 140 THR A O 1
ATOM 1127 N N . ARG A 1 141 ? -1.212 -10.902 -18.686 1.00 95.25 141 ARG A N 1
ATOM 1128 C CA . ARG A 1 141 ? -1.354 -9.713 -17.829 1.00 95.25 141 ARG A CA 1
ATOM 1129 C C . ARG A 1 141 ? -2.022 -9.958 -16.477 1.00 95.25 141 ARG A C 1
ATOM 1131 O O . ARG A 1 141 ? -1.851 -9.153 -15.569 1.00 95.25 141 ARG A O 1
ATOM 1138 N N . THR A 1 142 ? -2.768 -11.053 -16.342 1.00 95.62 142 THR A N 1
ATOM 1139 C CA . THR A 1 142 ? -3.408 -11.479 -15.088 1.00 95.62 142 THR A CA 1
ATOM 1140 C C . THR A 1 142 ? -2.673 -12.618 -14.383 1.00 95.62 142 THR A C 1
ATOM 1142 O O . THR A 1 142 ? -3.158 -13.106 -13.365 1.00 95.62 142 THR A O 1
ATOM 1145 N N . LYS A 1 143 ? -1.549 -13.089 -14.932 1.00 97.19 143 LYS A N 1
ATOM 1146 C CA . LYS A 1 143 ? -0.761 -14.188 -14.373 1.00 97.19 143 LYS A CA 1
ATOM 1147 C C . LYS A 1 143 ? 0.337 -13.649 -13.460 1.00 97.19 143 LYS A C 1
ATOM 1149 O O . LYS A 1 143 ? 0.689 -12.472 -13.494 1.00 97.19 143 LYS A O 1
ATOM 1154 N N . VAL A 1 144 ? 0.847 -14.539 -12.616 1.00 98.00 144 VAL A N 1
ATOM 1155 C CA . VAL A 1 144 ? 1.998 -14.269 -11.758 1.00 98.00 144 VAL A CA 1
ATOM 1156 C C . VAL A 1 144 ? 3.258 -14.276 -12.623 1.00 98.00 144 VAL A C 1
ATOM 1158 O O . VAL A 1 144 ? 3.529 -15.271 -13.295 1.00 98.00 144 VAL A O 1
ATOM 1161 N N . LEU A 1 145 ? 4.030 -13.189 -12.586 1.00 98.31 145 LEU A N 1
ATOM 1162 C CA . LEU A 1 145 ? 5.360 -13.142 -13.193 1.00 98.31 145 LEU A CA 1
ATOM 1163 C C . LEU A 1 145 ? 6.340 -13.940 -12.329 1.00 98.31 145 LEU A C 1
ATOM 1165 O O . LEU A 1 145 ? 6.480 -13.692 -11.128 1.00 98.31 145 LEU A O 1
ATOM 1169 N N . THR A 1 146 ? 7.029 -14.886 -12.954 1.00 98.06 146 THR A N 1
ATOM 1170 C CA . THR A 1 146 ? 7.884 -15.855 -12.259 1.00 98.06 146 THR A CA 1
ATOM 1171 C C . THR A 1 146 ? 9.356 -15.462 -12.272 1.00 98.06 146 THR A C 1
ATOM 1173 O O . THR A 1 146 ? 9.820 -14.686 -13.118 1.00 98.06 146 THR A O 1
ATOM 1176 N N . TYR A 1 147 ? 10.132 -16.062 -11.365 1.00 96.38 147 TYR A N 1
ATOM 1177 C CA . TYR A 1 147 ? 11.586 -15.920 -11.375 1.00 96.38 147 TYR A CA 1
ATOM 1178 C C . TYR A 1 147 ? 12.180 -16.369 -12.714 1.00 96.38 147 TYR A C 1
ATOM 1180 O O . TYR A 1 147 ? 13.032 -15.678 -13.273 1.00 96.38 147 TYR A O 1
ATOM 1188 N N . GLY A 1 148 ? 11.717 -17.504 -13.249 1.00 96.69 148 GLY A N 1
ATOM 1189 C CA . GLY A 1 148 ? 12.244 -18.093 -14.483 1.00 96.69 148 GLY A CA 1
ATOM 1190 C C . GLY A 1 148 ? 12.140 -17.161 -15.692 1.00 96.69 148 GLY A C 1
ATOM 1191 O O . GLY A 1 148 ? 13.072 -17.080 -16.491 1.00 96.69 148 GLY A O 1
ATOM 1192 N N . GLU A 1 149 ? 11.051 -16.397 -15.794 1.00 97.12 149 GLU A N 1
ATOM 1193 C CA . GLU A 1 149 ? 10.863 -15.403 -16.857 1.00 97.12 149 GLU A CA 1
ATOM 1194 C C . GLU A 1 149 ? 11.839 -14.225 -16.736 1.00 97.12 149 GLU A C 1
ATOM 1196 O O . GLU A 1 149 ? 12.347 -13.725 -17.743 1.00 97.12 149 GLU A O 1
ATOM 1201 N N . MET A 1 150 ? 12.130 -13.788 -15.507 1.00 97.19 150 MET A N 1
ATOM 1202 C CA . MET A 1 150 ? 12.989 -12.631 -15.243 1.00 97.19 150 MET A CA 1
ATOM 1203 C C . MET A 1 150 ? 14.480 -12.977 -15.165 1.00 97.19 150 MET A C 1
ATOM 1205 O O . MET A 1 150 ? 15.313 -12.107 -15.443 1.00 97.19 150 MET A O 1
ATOM 1209 N N . ALA A 1 151 ? 14.834 -14.230 -14.856 1.00 95.00 151 ALA A N 1
ATOM 1210 C CA . ALA A 1 151 ? 16.204 -14.696 -14.624 1.00 95.00 151 ALA A CA 1
ATOM 1211 C C . ALA A 1 151 ? 17.229 -14.225 -15.678 1.00 95.00 151 ALA A C 1
ATOM 1213 O O . ALA A 1 151 ? 18.267 -13.681 -15.290 1.00 95.00 151 ALA A O 1
ATOM 1214 N N . PRO A 1 152 ? 16.949 -14.280 -17.001 1.00 94.19 152 PRO A N 1
ATOM 1215 C CA . PRO A 1 152 ? 17.903 -13.854 -18.033 1.00 94.19 152 PRO A CA 1
ATOM 1216 C C . PRO A 1 152 ? 18.208 -12.348 -18.070 1.00 94.19 152 PRO A C 1
ATOM 1218 O O . PRO A 1 152 ? 18.999 -11.904 -18.909 1.00 94.19 152 PRO A O 1
ATOM 1221 N N . SER A 1 153 ? 17.515 -11.547 -17.262 1.00 92.88 153 SER A N 1
ATOM 1222 C CA . SER A 1 153 ? 17.641 -10.089 -17.212 1.00 92.88 153 SER A CA 1
ATOM 1223 C C . SER A 1 153 ? 18.254 -9.580 -15.905 1.00 92.88 153 SER A C 1
ATOM 1225 O O . SER A 1 153 ? 18.569 -8.388 -15.825 1.00 92.88 153 SER A O 1
ATOM 1227 N N . ARG A 1 154 ? 18.431 -10.451 -14.903 1.00 91.19 154 ARG A N 1
ATOM 1228 C CA . ARG A 1 154 ? 18.862 -10.081 -13.546 1.00 91.19 154 ARG A CA 1
ATOM 1229 C C . ARG A 1 154 ? 20.356 -9.840 -13.401 1.00 91.19 154 ARG A C 1
ATOM 1231 O O . ARG A 1 154 ? 20.753 -8.942 -12.670 1.00 91.19 154 ARG A O 1
ATOM 1238 N N . CYS A 1 155 ? 21.176 -10.590 -14.132 1.00 88.06 155 CYS A N 1
ATOM 1239 C CA . CYS A 1 155 ? 22.636 -10.455 -14.122 1.00 88.06 155 CYS A CA 1
ATOM 1240 C C . CYS A 1 155 ? 23.144 -9.233 -14.914 1.00 88.06 155 CYS A C 1
ATOM 1242 O O . CYS A 1 155 ? 24.349 -9.021 -15.065 1.00 88.06 155 CYS A O 1
ATOM 1244 N N . LEU A 1 156 ? 22.227 -8.430 -15.461 1.00 88.25 156 LEU A N 1
ATOM 1245 C CA . LEU A 1 156 ? 22.532 -7.256 -16.269 1.00 88.25 156 LEU A CA 1
ATOM 1246 C C . LEU A 1 156 ? 22.617 -5.993 -15.408 1.00 88.25 156 LEU A C 1
ATOM 1248 O O . LEU A 1 156 ? 22.034 -5.899 -14.332 1.00 88.25 156 LEU A O 1
ATOM 1252 N N . LYS A 1 157 ? 23.311 -4.972 -15.926 1.00 88.12 157 LYS A N 1
ATOM 1253 C CA . LYS A 1 157 ? 23.441 -3.682 -15.237 1.00 88.12 157 LYS A CA 1
ATOM 1254 C C . LYS A 1 157 ? 22.062 -3.046 -14.977 1.00 88.12 157 LYS A C 1
ATOM 1256 O O . LYS A 1 157 ? 21.218 -3.073 -15.882 1.00 88.12 157 LYS A O 1
ATOM 1261 N N . PRO A 1 158 ? 21.856 -2.431 -13.795 1.00 87.19 158 PRO A N 1
ATOM 1262 C CA . PRO A 1 158 ? 20.627 -1.712 -13.487 1.00 87.19 158 PRO A CA 1
ATOM 1263 C C . PRO A 1 158 ? 20.400 -0.581 -14.483 1.00 87.19 158 PRO A C 1
ATOM 1265 O O . PRO A 1 158 ? 21.339 0.121 -14.872 1.00 87.19 158 PRO A O 1
ATOM 1268 N N . ASP A 1 159 ? 19.144 -0.396 -14.879 1.00 87.81 159 ASP A N 1
ATOM 1269 C CA . ASP A 1 159 ? 18.734 0.820 -15.561 1.00 87.81 159 ASP A CA 1
ATOM 1270 C C . ASP A 1 159 ? 18.711 1.994 -14.568 1.00 87.81 159 ASP A C 1
ATOM 1272 O O . ASP A 1 159 ? 18.676 1.820 -13.347 1.00 87.81 159 ASP A O 1
ATOM 1276 N N . LYS A 1 160 ? 18.724 3.222 -15.087 1.00 82.06 160 LYS A N 1
ATOM 1277 C CA . LYS A 1 160 ? 18.618 4.437 -14.268 1.00 82.06 160 LYS A CA 1
ATOM 1278 C C . LYS A 1 160 ? 17.228 4.594 -13.643 1.00 82.06 160 LYS A C 1
ATOM 1280 O O . LYS A 1 160 ? 17.089 5.336 -12.675 1.00 82.06 160 LYS A O 1
ATOM 1285 N N . ALA A 1 161 ? 16.219 3.931 -14.206 1.00 80.88 161 ALA A N 1
ATOM 1286 C CA . ALA A 1 161 ? 14.838 3.996 -13.754 1.00 80.88 161 ALA A CA 1
ATOM 1287 C C . ALA A 1 161 ? 14.548 2.933 -12.682 1.00 80.88 161 ALA A C 1
ATOM 1289 O O . ALA A 1 161 ? 14.745 1.737 -12.907 1.00 80.88 161 ALA A O 1
ATOM 1290 N N . GLY A 1 162 ? 14.065 3.393 -11.529 1.00 89.81 162 GLY A N 1
ATOM 1291 C CA . GLY A 1 162 ? 13.377 2.571 -10.534 1.00 89.81 162 GLY A CA 1
ATOM 1292 C C . GLY A 1 162 ? 11.878 2.840 -10.564 1.00 89.81 162 GLY A C 1
ATOM 1293 O O . GLY A 1 162 ? 11.420 3.755 -11.252 1.00 89.81 162 GLY A O 1
ATOM 1294 N N . HIS A 1 163 ? 11.118 2.059 -9.806 1.00 95.94 163 HIS A N 1
ATOM 1295 C CA . HIS A 1 163 ? 9.669 2.205 -9.722 1.00 95.94 163 HIS A CA 1
ATOM 1296 C C . HIS A 1 163 ? 9.164 1.968 -8.305 1.00 95.94 163 HIS A C 1
ATOM 1298 O O . HIS A 1 163 ? 9.785 1.233 -7.537 1.00 95.94 163 HIS A O 1
ATOM 1304 N N . ALA A 1 164 ? 8.053 2.617 -7.965 1.00 97.44 164 ALA A N 1
ATOM 1305 C CA . ALA A 1 164 ? 7.410 2.537 -6.662 1.00 97.44 164 ALA A CA 1
ATOM 1306 C C . ALA A 1 164 ? 5.957 2.099 -6.840 1.00 97.44 164 ALA A C 1
ATOM 1308 O O . ALA A 1 164 ? 5.246 2.637 -7.687 1.00 97.44 164 ALA A O 1
ATOM 1309 N N . VAL A 1 165 ? 5.538 1.119 -6.048 1.00 97.88 165 VAL A N 1
ATOM 1310 C CA . VAL A 1 165 ? 4.227 0.462 -6.119 1.00 97.88 165 VAL A CA 1
ATOM 1311 C C . VAL A 1 165 ? 3.742 0.146 -4.708 1.00 97.88 165 VAL A C 1
ATOM 1313 O O . VAL A 1 165 ? 4.509 0.231 -3.747 1.00 97.88 165 VAL A O 1
ATOM 1316 N N . VAL A 1 166 ? 2.473 -0.226 -4.562 1.00 98.19 166 VAL A N 1
ATOM 1317 C CA . VAL A 1 166 ? 1.908 -0.572 -3.253 1.00 98.19 166 VAL A CA 1
ATOM 1318 C C . VAL A 1 166 ? 1.623 -2.058 -3.184 1.00 98.19 166 VAL A C 1
ATOM 1320 O O . VAL A 1 166 ? 0.846 -2.560 -3.987 1.00 98.19 166 VAL A O 1
ATOM 1323 N N . MET A 1 167 ? 2.207 -2.771 -2.226 1.00 97.00 167 MET A N 1
ATOM 1324 C CA . MET A 1 167 ? 1.854 -4.168 -1.991 1.00 97.00 167 MET A CA 1
ATOM 1325 C C . MET A 1 167 ? 0.498 -4.223 -1.283 1.00 97.00 167 MET A C 1
ATOM 1327 O O . MET A 1 167 ? 0.302 -3.614 -0.231 1.00 97.00 167 MET A O 1
ATOM 1331 N N . THR A 1 168 ? -0.456 -4.920 -1.894 1.00 89.31 168 THR A N 1
ATOM 1332 C CA . THR A 1 168 ? -1.864 -4.943 -1.465 1.00 89.31 168 THR A CA 1
ATOM 1333 C C . THR A 1 168 ? -2.373 -6.335 -1.127 1.00 89.31 168 THR A C 1
ATOM 1335 O O . THR A 1 168 ? -3.402 -6.452 -0.465 1.00 89.31 168 THR A O 1
ATOM 1338 N N . GLY A 1 169 ? -1.655 -7.377 -1.538 1.00 88.81 169 GLY A N 1
ATOM 1339 C CA . GLY A 1 169 ? -2.010 -8.758 -1.253 1.00 88.81 169 GLY A CA 1
ATOM 1340 C C . GLY A 1 169 ? -0.789 -9.663 -1.244 1.00 88.81 169 GLY A C 1
ATOM 1341 O O . GLY A 1 169 ? 0.240 -9.359 -1.850 1.00 88.81 169 GLY A O 1
ATOM 1342 N N . CYS A 1 170 ? -0.923 -10.788 -0.559 1.00 89.44 170 CYS A N 1
ATOM 1343 C CA . CYS A 1 170 ? 0.019 -11.891 -0.626 1.00 89.44 170 CYS A CA 1
ATOM 1344 C C . CYS A 1 170 ? -0.721 -13.212 -0.436 1.00 89.44 170 CYS A C 1
ATOM 1346 O O . CYS A 1 170 ? -1.632 -13.306 0.387 1.00 89.44 170 CYS A O 1
ATOM 1348 N N . ASP A 1 171 ? -0.276 -14.228 -1.156 1.00 88.06 171 ASP A N 1
ATOM 1349 C CA . ASP A 1 171 ? -0.602 -15.630 -0.911 1.00 88.06 171 ASP A CA 1
ATOM 1350 C C . ASP A 1 171 ? 0.719 -16.415 -0.750 1.00 88.06 171 ASP A C 1
ATOM 1352 O O . ASP A 1 171 ? 1.793 -15.821 -0.904 1.00 88.06 171 ASP A O 1
ATOM 1356 N N . PRO A 1 172 ? 0.709 -17.715 -0.401 1.00 88.69 172 PRO A N 1
ATOM 1357 C CA . PRO A 1 172 ? 1.944 -18.470 -0.166 1.00 88.69 172 PRO A CA 1
ATOM 1358 C C . PRO A 1 172 ? 2.957 -18.453 -1.323 1.00 88.69 172 PRO A C 1
ATOM 1360 O O . PRO A 1 172 ? 4.144 -18.651 -1.080 1.00 88.69 172 PRO A O 1
ATOM 1363 N N . PHE A 1 173 ? 2.513 -18.195 -2.555 1.00 90.69 173 PHE A N 1
ATOM 1364 C CA . PHE A 1 173 ? 3.319 -18.275 -3.773 1.00 90.69 173 PHE A CA 1
ATOM 1365 C C . PHE A 1 173 ? 3.294 -16.990 -4.610 1.00 90.69 173 PHE A C 1
ATOM 1367 O O . PHE A 1 173 ? 3.792 -16.990 -5.736 1.00 90.69 173 PHE A O 1
ATOM 1374 N N . SER A 1 174 ? 2.700 -15.905 -4.101 1.00 95.62 174 SER A N 1
ATOM 1375 C CA . SER A 1 174 ? 2.668 -14.635 -4.816 1.00 95.62 174 SER A CA 1
ATOM 1376 C C . SER A 1 174 ? 2.575 -13.401 -3.916 1.00 95.62 174 SER A C 1
ATOM 1378 O O . SER A 1 174 ? 2.074 -13.425 -2.787 1.00 95.62 174 SER A O 1
ATOM 1380 N N . LEU A 1 175 ? 3.055 -12.287 -4.461 1.00 96.81 175 LEU A N 1
ATOM 1381 C CA . LEU A 1 175 ? 2.908 -10.929 -3.958 1.00 96.81 175 LEU A CA 1
ATOM 1382 C C . LEU A 1 175 ? 2.128 -10.123 -4.999 1.00 96.81 175 LEU A C 1
ATOM 1384 O O . LEU A 1 175 ? 2.481 -10.138 -6.178 1.00 96.81 175 LEU A O 1
ATOM 1388 N N . THR A 1 176 ? 1.098 -9.396 -4.574 1.00 96.56 176 THR A N 1
ATOM 1389 C CA . THR A 1 176 ? 0.259 -8.575 -5.457 1.00 96.56 176 THR A CA 1
ATOM 1390 C C . THR A 1 176 ? 0.439 -7.094 -5.157 1.00 96.56 176 THR A C 1
ATOM 1392 O O . THR A 1 176 ? 0.386 -6.663 -4.000 1.00 96.56 176 THR A O 1
ATOM 1395 N N . PHE A 1 177 ? 0.618 -6.307 -6.214 1.00 97.56 177 PHE A N 1
ATOM 1396 C CA . PHE A 1 177 ?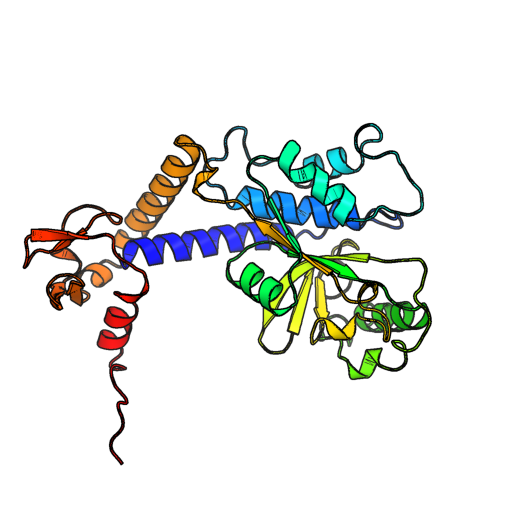 0.924 -4.887 -6.154 1.00 97.56 177 PHE A CA 1
ATOM 1397 C C . PHE A 1 177 ? -0.078 -4.061 -6.955 1.00 97.56 177 PHE A C 1
ATOM 1399 O O . PHE A 1 177 ? -0.407 -4.396 -8.090 1.00 97.56 177 PHE A O 1
ATOM 1406 N N . LEU A 1 178 ? -0.500 -2.940 -6.377 1.00 96.94 178 LEU A N 1
ATOM 1407 C CA . LEU A 1 178 ? -1.214 -1.872 -7.059 1.00 96.94 178 LEU A CA 1
ATOM 1408 C C . LEU A 1 178 ? -0.196 -0.947 -7.734 1.00 96.94 178 LEU A C 1
ATOM 1410 O O . LEU A 1 178 ? 0.735 -0.452 -7.086 1.00 96.94 178 LEU A O 1
ATOM 1414 N N . ASN A 1 179 ? -0.379 -0.724 -9.031 1.00 96.69 179 ASN A N 1
ATOM 1415 C CA . ASN A 1 179 ? 0.457 0.148 -9.843 1.00 96.69 179 ASN A CA 1
ATOM 1416 C C . ASN A 1 179 ? -0.219 1.514 -10.068 1.00 96.69 179 ASN A C 1
ATOM 1418 O O . ASN A 1 179 ? -1.384 1.721 -9.732 1.00 96.69 179 ASN A O 1
ATOM 1422 N N . SER A 1 180 ? 0.523 2.454 -10.649 1.00 96.38 180 SER A N 1
ATOM 1423 C CA . SER A 1 180 ? 0.067 3.808 -10.968 1.00 96.38 180 SER A CA 1
ATOM 1424 C C . SER A 1 180 ? 0.049 4.085 -12.473 1.00 96.38 180 SER A C 1
ATOM 1426 O O . SER A 1 180 ? 0.405 5.180 -12.888 1.00 96.38 180 SER A O 1
ATOM 1428 N N . TRP A 1 181 ? -0.311 3.096 -13.298 1.00 96.00 181 TRP A N 1
ATOM 1429 C CA . TRP A 1 181 ? -0.394 3.211 -14.770 1.00 96.00 181 TRP A CA 1
ATOM 1430 C C . TRP A 1 181 ? -1.829 3.049 -15.287 1.00 96.00 181 TRP A C 1
ATOM 1432 O O . TRP A 1 181 ? -2.051 2.507 -16.370 1.00 96.00 181 TRP A O 1
ATOM 1442 N N . GLY A 1 182 ? -2.800 3.457 -14.469 1.00 94.12 182 GLY A N 1
ATOM 1443 C CA . GLY A 1 182 ? -4.210 3.403 -14.815 1.00 94.12 182 GLY A CA 1
ATOM 1444 C C . GLY A 1 182 ? -4.819 2.004 -14.719 1.00 94.12 182 GLY A C 1
ATOM 1445 O O . GLY A 1 182 ? -4.147 0.988 -14.527 1.00 94.12 182 GLY A O 1
ATOM 1446 N N . ARG A 1 183 ? -6.147 1.969 -14.831 1.00 93.69 183 ARG A N 1
ATOM 1447 C CA . ARG A 1 183 ? -6.952 0.754 -14.655 1.00 93.69 183 ARG A CA 1
ATOM 1448 C C . ARG A 1 183 ? -6.775 -0.255 -15.780 1.00 93.69 183 ARG A C 1
ATOM 1450 O O . ARG A 1 183 ? -6.852 -1.449 -15.529 1.00 93.69 183 ARG A O 1
ATOM 1457 N N . ASP A 1 184 ? -6.507 0.200 -16.995 1.00 92.69 184 ASP A N 1
ATOM 1458 C CA . ASP A 1 184 ? -6.439 -0.686 -18.162 1.00 92.69 184 ASP A CA 1
ATOM 1459 C C . ASP A 1 184 ? -5.108 -1.449 -18.265 1.00 92.69 184 ASP A C 1
ATOM 1461 O O . ASP A 1 184 ? -4.947 -2.323 -19.118 1.00 92.69 184 ASP A O 1
ATOM 1465 N N . TRP A 1 185 ? -4.143 -1.139 -17.394 1.00 94.75 185 TRP A N 1
ATOM 1466 C CA . TRP A 1 185 ? -2.848 -1.804 -17.359 1.00 94.75 185 TRP A CA 1
ATOM 1467 C C . TRP A 1 185 ? -2.853 -3.046 -16.454 1.00 94.75 185 TRP A C 1
ATOM 1469 O O . TRP A 1 185 ? -3.413 -3.028 -15.360 1.00 94.75 185 TRP A O 1
ATOM 1479 N N . GLY A 1 186 ? -2.168 -4.118 -16.870 1.00 95.00 186 GLY A N 1
ATOM 1480 C CA . GLY A 1 186 ? -2.021 -5.333 -16.063 1.00 95.00 186 GLY A CA 1
ATOM 1481 C C . GLY A 1 186 ? -3.363 -6.011 -15.773 1.00 95.00 186 GLY A C 1
ATOM 1482 O O . GLY A 1 186 ? -4.193 -6.199 -16.664 1.00 95.00 186 GLY A O 1
ATOM 1483 N N . ASN A 1 187 ? -3.581 -6.368 -14.511 1.00 94.56 187 ASN A N 1
ATOM 1484 C CA . ASN A 1 187 ? -4.845 -6.872 -13.994 1.00 94.56 187 ASN A CA 1
ATOM 1485 C C . ASN A 1 187 ? -5.604 -5.748 -13.280 1.00 94.56 187 ASN A C 1
ATOM 1487 O O . ASN A 1 187 ? -5.501 -5.600 -12.062 1.00 94.56 187 ASN A O 1
ATOM 1491 N N . ASN A 1 188 ? -6.347 -4.941 -14.039 1.00 93.94 188 ASN A N 1
ATOM 1492 C CA . ASN A 1 188 ? -7.122 -3.815 -13.508 1.00 93.94 188 ASN A CA 1
ATOM 1493 C C . ASN A 1 188 ? -6.266 -2.809 -12.703 1.00 93.94 188 ASN A C 1
ATOM 1495 O O . ASN A 1 188 ? -6.636 -2.405 -11.603 1.00 93.94 188 ASN A O 1
ATOM 1499 N N . GLY A 1 189 ? -5.084 -2.454 -13.213 1.00 94.81 189 GLY A N 1
ATOM 1500 C CA . GLY A 1 189 ? -4.103 -1.577 -12.564 1.00 94.81 189 GLY A CA 1
ATOM 1501 C C . GLY A 1 189 ? -3.205 -2.264 -11.533 1.00 94.81 189 GLY A C 1
ATOM 1502 O O . GLY A 1 189 ? -2.355 -1.609 -10.931 1.00 94.81 189 GLY A O 1
ATOM 1503 N N . SER A 1 190 ? -3.356 -3.574 -11.333 1.00 96.56 190 SER A N 1
ATOM 1504 C CA . SER A 1 190 ? -2.523 -4.374 -10.429 1.00 96.56 190 SER A CA 1
ATOM 1505 C C . SER A 1 190 ? -1.679 -5.406 -11.179 1.00 96.56 190 SER A C 1
ATOM 1507 O O . SER A 1 190 ? -1.921 -5.701 -12.349 1.00 96.56 190 SER A O 1
ATOM 1509 N N . PHE A 1 191 ? -0.678 -5.971 -10.511 1.00 97.75 191 PHE A N 1
ATOM 1510 C CA . PHE A 1 191 ? 0.122 -7.085 -11.022 1.00 97.75 191 PHE A CA 1
ATOM 1511 C C . PHE A 1 191 ? 0.607 -7.985 -9.885 1.00 97.75 191 PHE A C 1
ATOM 1513 O O . PHE A 1 191 ? 0.689 -7.541 -8.739 1.00 97.75 191 PHE A O 1
ATOM 1520 N N . SER A 1 192 ? 0.967 -9.228 -10.206 1.00 98.06 192 SER A N 1
ATOM 1521 C CA . SER A 1 192 ? 1.452 -10.198 -9.220 1.00 98.06 192 SER A CA 1
ATOM 1522 C C . SER A 1 192 ? 2.788 -10.801 -9.644 1.00 98.06 192 SER A C 1
ATOM 1524 O O . SER A 1 192 ? 3.027 -11.035 -10.829 1.00 98.06 192 SER A O 1
ATOM 1526 N N . ILE A 1 193 ? 3.663 -11.054 -8.674 1.00 98.38 193 ILE A N 1
ATOM 1527 C CA . ILE A 1 193 ? 4.961 -11.721 -8.860 1.00 98.38 193 ILE A CA 1
ATOM 1528 C C . ILE A 1 193 ? 5.093 -12.867 -7.860 1.00 98.38 193 ILE A C 1
ATOM 1530 O O . ILE A 1 193 ? 4.461 -12.834 -6.811 1.00 98.38 193 ILE A O 1
ATOM 1534 N N . GLU A 1 194 ? 5.921 -13.856 -8.167 1.00 97.75 194 GLU A N 1
ATOM 1535 C CA . GLU A 1 194 ? 6.111 -15.045 -7.324 1.00 97.75 194 GLU A CA 1
ATOM 1536 C C . GLU A 1 194 ? 6.643 -14.707 -5.915 1.00 97.75 194 GLU A C 1
ATOM 1538 O O . GLU A 1 194 ? 6.113 -15.155 -4.901 1.00 97.75 194 GLU A O 1
ATOM 1543 N N . ASN A 1 195 ? 7.684 -13.878 -5.841 1.00 96.19 195 ASN A N 1
ATOM 1544 C CA . ASN A 1 195 ? 8.311 -13.395 -4.606 1.00 96.19 195 ASN A CA 1
ATOM 1545 C C . ASN A 1 195 ? 9.186 -12.165 -4.919 1.00 96.19 195 ASN A C 1
ATOM 1547 O O . ASN A 1 195 ? 9.313 -11.782 -6.088 1.00 96.19 195 ASN A O 1
ATOM 1551 N N . SER A 1 196 ? 9.790 -11.539 -3.902 1.00 95.94 196 SER A N 1
ATOM 1552 C CA . SER A 1 196 ? 10.579 -10.310 -4.063 1.00 95.94 196 SER A CA 1
ATOM 1553 C C . SER A 1 196 ? 11.688 -10.496 -5.079 1.00 95.94 196 SER A C 1
ATOM 1555 O O . SER A 1 196 ? 11.916 -9.608 -5.900 1.00 95.94 196 SER A O 1
ATOM 1557 N N . SER A 1 197 ? 12.306 -11.685 -5.091 1.00 94.56 197 SER A N 1
ATOM 1558 C CA . SER A 1 197 ? 13.430 -11.959 -5.965 1.00 94.56 197 SER A CA 1
ATOM 1559 C C . SER A 1 197 ? 13.068 -11.660 -7.417 1.00 94.56 197 SER A C 1
ATOM 1561 O O . SER A 1 197 ? 13.883 -11.044 -8.082 1.00 94.56 197 SER A O 1
ATOM 1563 N N . VAL A 1 198 ? 11.856 -11.938 -7.910 1.00 96.69 198 VAL A N 1
ATOM 1564 C CA . VAL A 1 198 ? 11.448 -11.693 -9.313 1.00 96.69 198 VAL A CA 1
ATOM 1565 C C . VAL A 1 198 ? 11.834 -10.302 -9.846 1.00 96.69 198 VAL A C 1
ATOM 1567 O O . VAL A 1 198 ? 12.196 -10.182 -11.019 1.00 96.69 198 VAL A O 1
ATOM 1570 N N . LEU A 1 199 ? 11.802 -9.264 -9.002 1.00 95.56 199 LEU A N 1
ATOM 1571 C CA . LEU A 1 199 ? 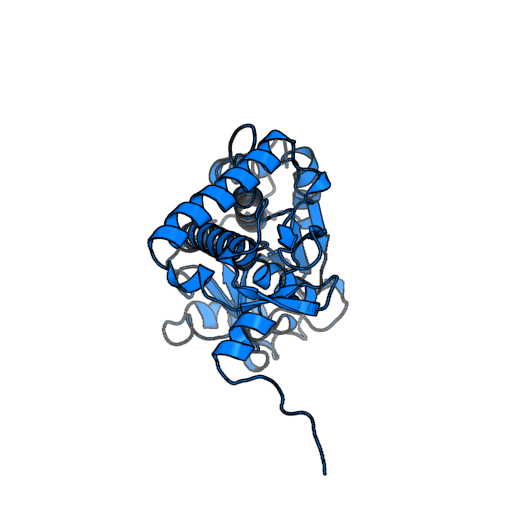12.123 -7.880 -9.379 1.00 95.56 199 LEU A CA 1
ATOM 1572 C C . LEU A 1 199 ? 13.451 -7.366 -8.795 1.00 95.56 199 LEU A C 1
ATOM 1574 O O . LEU A 1 199 ? 13.662 -6.157 -8.696 1.00 95.56 199 LEU A O 1
ATOM 1578 N N . GLU A 1 200 ? 14.354 -8.272 -8.430 1.00 93.19 200 GLU A N 1
ATOM 1579 C CA . GLU A 1 200 ? 15.706 -7.973 -7.958 1.00 93.19 200 GLU A CA 1
ATOM 1580 C C . GLU A 1 200 ? 16.747 -8.211 -9.054 1.00 93.19 200 GLU A C 1
ATOM 1582 O O . GLU A 1 200 ? 16.607 -9.092 -9.906 1.00 93.19 200 GLU A O 1
ATOM 1587 N N . LEU A 1 201 ? 17.838 -7.447 -9.005 1.00 91.25 201 LEU A N 1
ATOM 1588 C CA . LEU A 1 201 ? 19.020 -7.695 -9.829 1.00 91.25 201 LEU A CA 1
ATOM 1589 C C . LEU A 1 201 ? 20.071 -8.462 -9.037 1.00 91.25 201 LEU A C 1
ATOM 1591 O O . LEU A 1 201 ? 20.208 -8.287 -7.825 1.00 91.25 201 LEU A O 1
ATOM 1595 N N . ASP A 1 202 ? 20.855 -9.275 -9.737 1.00 88.56 202 ASP A N 1
ATOM 1596 C CA . ASP A 1 202 ? 21.962 -9.985 -9.111 1.00 88.56 202 ASP A CA 1
ATOM 1597 C C . ASP A 1 202 ? 23.068 -8.976 -8.782 1.00 88.56 202 ASP A C 1
ATOM 1599 O O . ASP A 1 202 ? 23.474 -8.167 -9.622 1.00 88.56 202 ASP A O 1
ATOM 1603 N N . GLY A 1 203 ? 23.562 -9.005 -7.545 1.00 81.12 203 GLY A N 1
ATOM 1604 C CA . GLY A 1 203 ? 24.626 -8.113 -7.101 1.00 81.12 203 GLY A CA 1
ATOM 1605 C C . GLY A 1 203 ? 24.394 -7.548 -5.698 1.00 81.12 203 GLY A C 1
ATOM 1606 O O . GLY A 1 203 ? 23.870 -8.252 -4.835 1.00 81.12 203 GLY A O 1
ATOM 1607 N N . PRO A 1 204 ? 24.854 -6.311 -5.423 1.00 77.62 204 PRO A N 1
ATOM 1608 C CA . PRO A 1 204 ? 24.855 -5.763 -4.073 1.00 77.62 204 PRO A CA 1
ATOM 1609 C C . PRO A 1 204 ? 23.434 -5.548 -3.546 1.00 77.62 204 PRO A C 1
ATOM 1611 O O . PRO A 1 204 ? 22.538 -5.169 -4.294 1.00 77.62 204 PRO A O 1
ATOM 1614 N N . GLU A 1 205 ? 23.271 -5.682 -2.228 1.00 77.81 205 GLU A N 1
ATOM 1615 C CA . GLU A 1 205 ? 21.989 -5.603 -1.508 1.00 77.81 205 GLU A CA 1
ATOM 1616 C C . GLU A 1 205 ? 21.140 -4.368 -1.858 1.00 77.81 205 GLU A C 1
ATOM 1618 O O . GLU A 1 205 ? 19.918 -4.440 -1.891 1.00 77.81 205 GLU A O 1
ATOM 1623 N N . LYS A 1 206 ? 21.778 -3.245 -2.209 1.00 77.88 206 LYS A N 1
ATOM 1624 C CA . LYS A 1 206 ? 21.113 -2.009 -2.658 1.00 77.88 206 LYS A CA 1
ATOM 1625 C C . LYS A 1 206 ? 20.272 -2.140 -3.941 1.00 77.88 206 LYS A C 1
ATOM 1627 O O . LYS A 1 206 ? 19.630 -1.169 -4.322 1.00 77.88 206 LYS A O 1
ATOM 1632 N N . LEU A 1 207 ? 20.371 -3.260 -4.660 1.00 82.62 207 LEU A N 1
ATOM 1633 C CA . LEU A 1 207 ? 19.586 -3.556 -5.865 1.00 82.62 207 LEU A CA 1
ATOM 1634 C C . LEU A 1 207 ? 18.416 -4.512 -5.595 1.00 82.62 207 LEU A C 1
ATOM 1636 O O . LEU A 1 207 ? 17.728 -4.907 -6.538 1.00 82.62 207 LEU A O 1
ATOM 1640 N N . ARG A 1 208 ? 18.208 -4.901 -4.333 1.00 88.81 208 ARG A N 1
ATOM 1641 C CA . ARG A 1 208 ? 17.041 -5.682 -3.925 1.00 88.81 208 ARG A CA 1
ATOM 1642 C C . ARG A 1 208 ? 15.791 -4.808 -3.893 1.00 88.81 208 ARG A C 1
ATOM 1644 O O . ARG A 1 208 ? 15.886 -3.580 -3.852 1.00 88.81 208 ARG A O 1
ATOM 1651 N N . MET A 1 209 ? 14.624 -5.447 -3.902 1.00 94.69 209 MET A N 1
ATOM 1652 C CA . MET A 1 209 ? 13.382 -4.749 -3.601 1.00 94.69 209 MET A CA 1
ATOM 1653 C C . MET A 1 209 ? 13.453 -4.206 -2.174 1.00 94.69 209 MET A C 1
ATOM 1655 O O . MET A 1 209 ? 13.915 -4.886 -1.260 1.00 94.69 209 MET A O 1
ATOM 1659 N N . ASP A 1 210 ? 12.963 -2.988 -1.988 1.00 96.31 210 ASP A N 1
ATOM 1660 C CA . ASP A 1 210 ? 12.752 -2.424 -0.662 1.00 96.31 210 ASP A CA 1
ATOM 1661 C C . ASP A 1 210 ? 11.270 -2.458 -0.328 1.00 96.31 210 ASP A C 1
ATOM 1663 O O . ASP A 1 210 ? 10.449 -2.032 -1.142 1.00 96.31 210 ASP A O 1
ATOM 1667 N N . PHE A 1 211 ? 10.950 -2.876 0.894 1.00 98.19 211 PHE A N 1
ATOM 1668 C CA . PHE A 1 211 ? 9.610 -2.795 1.457 1.00 98.19 211 PHE A CA 1
ATOM 1669 C C . PHE A 1 211 ? 9.603 -1.837 2.644 1.00 98.19 211 PHE A C 1
ATOM 1671 O O . PHE A 1 211 ? 10.486 -1.885 3.503 1.00 98.19 211 PHE A O 1
ATOM 1678 N N . TYR A 1 212 ? 8.592 -0.975 2.706 1.00 98.50 212 TYR A N 1
ATOM 1679 C CA . TYR A 1 212 ? 8.370 -0.053 3.810 1.00 98.50 212 TYR A CA 1
ATOM 1680 C C . TYR A 1 212 ? 6.959 -0.245 4.362 1.00 98.50 212 TYR A C 1
ATOM 1682 O O . TYR A 1 212 ? 5.972 0.101 3.714 1.00 98.50 212 TYR A O 1
ATOM 1690 N N . ASP A 1 213 ? 6.882 -0.804 5.565 1.00 97.88 213 ASP A N 1
ATOM 1691 C CA . ASP A 1 213 ? 5.655 -0.954 6.348 1.00 97.88 213 ASP A CA 1
ATOM 1692 C C . ASP A 1 213 ? 5.268 0.413 6.917 1.00 97.88 213 ASP A C 1
ATOM 1694 O O . ASP A 1 213 ? 6.051 1.004 7.665 1.00 97.88 213 ASP A O 1
ATOM 1698 N N . VAL A 1 214 ? 4.094 0.928 6.536 1.00 97.19 214 VAL A N 1
ATOM 1699 C CA . VAL A 1 214 ? 3.562 2.213 7.009 1.00 97.19 214 VAL A CA 1
ATOM 1700 C C . VAL A 1 214 ? 2.473 1.948 8.044 1.00 97.19 214 VAL A C 1
ATOM 1702 O O . VAL A 1 214 ? 1.440 1.339 7.759 1.00 97.19 214 VAL A O 1
ATOM 1705 N N . TYR A 1 215 ? 2.701 2.410 9.271 1.00 94.81 215 TYR A N 1
ATOM 1706 C CA . TYR A 1 215 ? 1.898 2.034 10.434 1.00 94.81 215 TYR A CA 1
ATOM 1707 C C . TYR A 1 215 ? 1.764 3.183 11.437 1.00 94.81 215 TYR A C 1
ATOM 1709 O O . TYR A 1 215 ? 2.313 4.260 11.249 1.00 94.81 215 TYR A O 1
ATOM 1717 N N . TRP A 1 216 ? 1.019 2.950 12.512 1.00 95.06 216 TRP A N 1
ATOM 1718 C CA . TRP A 1 216 ? 0.915 3.826 13.677 1.00 95.06 216 TRP A CA 1
ATOM 1719 C C . TRP A 1 216 ? 0.861 2.960 14.939 1.00 95.06 216 TRP A C 1
ATOM 1721 O O . TRP A 1 216 ? 0.549 1.767 14.853 1.00 95.06 216 TRP A O 1
ATOM 1731 N N . LEU A 1 217 ? 1.193 3.538 16.094 1.00 92.38 217 LEU A N 1
ATOM 1732 C CA . LEU A 1 217 ? 1.100 2.867 17.392 1.00 92.38 217 LEU A CA 1
ATOM 1733 C C . LEU A 1 217 ? -0.161 3.316 18.131 1.00 92.38 217 LEU A C 1
ATOM 1735 O O . LEU A 1 217 ? -0.496 4.497 18.125 1.00 92.38 217 LEU A O 1
ATOM 1739 N N . GLU A 1 218 ? -0.847 2.391 18.803 1.00 86.75 218 GLU A N 1
ATOM 1740 C CA . GLU A 1 218 ? -2.062 2.707 19.573 1.00 86.75 218 GLU A CA 1
ATOM 1741 C C . GLU A 1 218 ? -1.803 3.765 20.655 1.00 86.75 218 GLU A C 1
ATOM 1743 O O . GLU A 1 218 ? -2.636 4.636 20.886 1.00 86.75 218 GLU A O 1
ATOM 1748 N N . SER A 1 219 ? -0.609 3.753 21.253 1.00 90.06 219 SER A N 1
ATOM 1749 C CA . SER A 1 219 ? -0.171 4.747 22.238 1.00 90.06 219 SER A CA 1
ATOM 1750 C C . SER A 1 219 ? -0.043 6.172 21.686 1.00 90.06 219 SER A C 1
ATOM 1752 O O . SER A 1 219 ? 0.114 7.104 22.464 1.00 90.06 219 SER A O 1
ATOM 1754 N N . GLU A 1 220 ? -0.049 6.346 20.363 1.00 93.19 220 GLU A N 1
ATOM 1755 C CA . GLU A 1 220 ? 0.076 7.647 19.689 1.00 93.19 220 GLU A CA 1
ATOM 1756 C C . GLU A 1 220 ? -1.267 8.178 19.170 1.00 93.19 220 GLU A C 1
ATOM 1758 O O . GLU A 1 220 ? -1.321 9.274 18.602 1.00 93.19 220 GLU A O 1
ATOM 1763 N N . LEU A 1 221 ? -2.344 7.409 19.354 1.00 93.50 221 LEU A N 1
ATOM 1764 C CA . LEU A 1 221 ? -3.707 7.858 19.106 1.00 93.50 221 LEU A CA 1
ATOM 1765 C C . LEU A 1 221 ? -4.176 8.791 20.225 1.00 93.50 221 LEU A C 1
ATOM 1767 O O . LEU A 1 221 ? -3.851 8.594 21.402 1.00 93.50 221 LEU A O 1
ATOM 1771 N N . THR A 1 222 ? -4.993 9.783 19.873 1.00 94.06 222 THR A N 1
ATOM 1772 C CA . THR A 1 222 ? -5.634 10.627 20.891 1.00 94.06 222 THR A CA 1
ATOM 1773 C C . THR A 1 222 ? -6.651 9.822 21.698 1.00 94.06 222 THR A C 1
ATOM 1775 O O . THR A 1 222 ? -7.029 8.707 21.325 1.00 94.06 222 THR A O 1
ATOM 1778 N N . ASP A 1 223 ? -7.079 10.359 22.842 1.00 93.00 223 ASP A N 1
ATOM 1779 C CA . ASP A 1 223 ? -8.160 9.744 23.620 1.00 93.00 223 ASP A CA 1
ATOM 1780 C C . ASP A 1 223 ? -9.439 9.633 22.775 1.00 93.00 223 ASP A C 1
ATOM 1782 O O . ASP A 1 223 ? -10.034 8.561 22.723 1.00 93.00 223 ASP A O 1
ATOM 1786 N N . ASN A 1 224 ? -9.777 10.673 22.002 1.00 93.19 224 ASN A N 1
ATOM 1787 C CA . ASN A 1 224 ? -10.946 10.676 21.117 1.00 93.19 224 ASN A CA 1
ATOM 1788 C C . ASN A 1 224 ? -10.875 9.599 20.024 1.00 93.19 224 ASN A C 1
ATOM 1790 O O . ASN A 1 224 ? -11.861 8.914 19.773 1.00 93.19 224 ASN A O 1
ATOM 1794 N N . GLU A 1 225 ? -9.723 9.425 19.365 1.00 93.56 225 GLU A N 1
ATOM 1795 C CA . GLU A 1 225 ? -9.542 8.388 18.333 1.00 93.56 225 GLU A CA 1
ATOM 1796 C C . GLU A 1 225 ? -9.674 6.982 18.925 1.00 93.56 225 GLU A C 1
ATOM 1798 O O . GLU A 1 225 ? -10.303 6.100 18.334 1.00 93.56 225 GLU A O 1
ATOM 1803 N N . ARG A 1 226 ? -9.119 6.774 20.127 1.00 88.69 226 ARG A N 1
ATOM 1804 C CA . ARG A 1 226 ? -9.287 5.516 20.861 1.00 88.69 226 ARG A CA 1
ATOM 1805 C C . ARG A 1 226 ? -10.746 5.301 21.232 1.00 88.69 226 ARG A C 1
ATOM 1807 O O . ARG A 1 226 ? -11.276 4.230 20.972 1.00 88.69 226 ARG A O 1
ATOM 1814 N N . GLU A 1 227 ? -11.424 6.294 21.790 1.00 87.81 227 GLU A N 1
ATOM 1815 C CA . GLU A 1 227 ? -12.848 6.205 22.124 1.00 87.81 227 GLU A CA 1
ATOM 1816 C C . GLU A 1 227 ? -13.722 5.941 20.894 1.00 87.81 227 GLU A C 1
ATOM 1818 O O . GLU A 1 227 ? -14.592 5.074 20.950 1.00 87.81 227 GLU A O 1
ATOM 1823 N N . ALA A 1 228 ? -13.449 6.595 19.763 1.00 89.06 228 ALA A N 1
ATOM 1824 C CA . ALA A 1 228 ? -14.163 6.377 18.508 1.00 89.06 228 ALA A CA 1
ATOM 1825 C C . ALA A 1 228 ? -13.965 4.952 17.975 1.00 89.06 228 ALA A C 1
ATOM 1827 O O . ALA A 1 228 ? -14.931 4.302 17.566 1.00 89.06 228 ALA A O 1
ATOM 1828 N N . TYR A 1 229 ? -12.734 4.435 18.022 1.00 83.69 229 TYR A N 1
ATOM 1829 C CA . TYR A 1 229 ? -12.454 3.033 17.717 1.00 83.69 229 TYR A CA 1
ATOM 1830 C C . TYR A 1 229 ? -13.268 2.100 18.619 1.00 83.69 229 TYR A C 1
ATOM 1832 O O . TYR A 1 229 ? -13.916 1.169 18.140 1.00 83.69 229 TYR A O 1
ATOM 1840 N N . ASN A 1 230 ? -13.275 2.370 19.924 1.00 76.38 230 ASN A N 1
ATOM 1841 C CA . ASN A 1 230 ? -13.981 1.553 20.907 1.00 76.38 230 ASN A CA 1
ATOM 1842 C C . ASN A 1 230 ? -15.489 1.546 20.642 1.00 76.38 230 ASN A C 1
ATOM 1844 O O . ASN A 1 230 ? -16.094 0.479 20.585 1.00 76.38 230 ASN A O 1
ATOM 1848 N N . ALA A 1 231 ? -16.070 2.723 20.409 1.00 81.06 231 ALA A N 1
ATOM 1849 C CA . ALA A 1 231 ? -17.483 2.885 20.108 1.00 81.06 231 ALA A CA 1
ATOM 1850 C C . ALA A 1 231 ? -17.883 2.149 18.822 1.00 81.06 231 ALA A C 1
ATOM 1852 O O . ALA A 1 231 ? -18.917 1.487 18.805 1.00 81.06 231 ALA A O 1
ATOM 1853 N N . ARG A 1 232 ? -17.046 2.207 17.774 1.00 80.62 232 ARG A N 1
ATOM 1854 C CA . ARG A 1 232 ? -17.260 1.488 16.507 1.00 80.62 232 ARG A CA 1
ATOM 1855 C C . ARG A 1 232 ? -17.252 -0.026 16.708 1.00 80.62 232 ARG A C 1
ATOM 1857 O O . ARG A 1 232 ? -18.117 -0.713 16.176 1.00 80.62 232 ARG A O 1
ATOM 1864 N N . VAL A 1 233 ? -16.296 -0.544 17.483 1.00 71.06 233 VAL A N 1
ATOM 1865 C CA . VAL A 1 233 ? -16.248 -1.970 17.842 1.00 71.06 233 VAL A CA 1
ATOM 1866 C C . VAL A 1 233 ? -17.510 -2.361 18.616 1.00 71.06 233 VAL A C 1
ATOM 1868 O O . VAL A 1 233 ? -18.147 -3.352 18.272 1.00 71.06 233 VAL A O 1
ATOM 1871 N N . ASP A 1 234 ? -17.924 -1.566 19.606 1.00 69.44 234 ASP A N 1
ATOM 1872 C CA . ASP A 1 234 ? -19.131 -1.827 20.400 1.00 69.44 234 ASP A CA 1
ATOM 1873 C C . ASP A 1 234 ? -20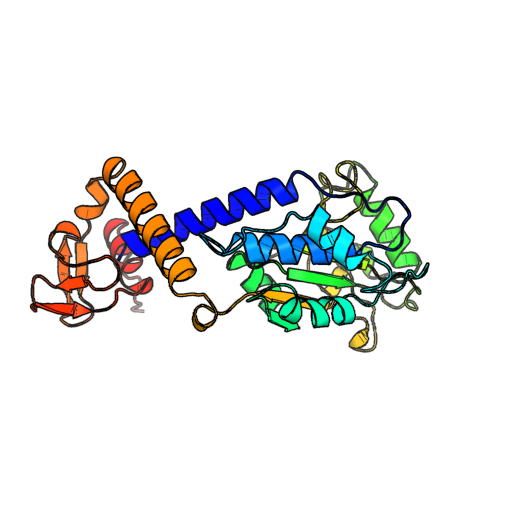.428 -1.747 19.574 1.00 69.44 234 ASP A C 1
ATOM 1875 O O . ASP A 1 234 ? -21.387 -2.469 19.850 1.00 69.44 234 ASP A O 1
ATOM 1879 N N . GLU A 1 235 ? -20.505 -0.842 18.597 1.00 73.81 235 GLU A N 1
ATOM 1880 C CA . GLU A 1 235 ? -21.640 -0.695 17.678 1.00 73.81 235 GLU A CA 1
ATOM 1881 C C . GLU A 1 235 ? -21.760 -1.894 16.737 1.00 73.81 235 GLU A C 1
ATOM 1883 O O . GLU A 1 235 ? -22.815 -2.525 16.674 1.00 73.81 235 GLU A O 1
ATOM 1888 N N . GLU A 1 236 ? -20.664 -2.257 16.071 1.00 69.06 236 GLU A N 1
ATOM 1889 C CA . GLU A 1 236 ? -20.614 -3.409 15.170 1.00 69.06 236 GLU A CA 1
ATOM 1890 C C . GLU A 1 236 ? -20.984 -4.700 15.909 1.00 69.06 236 GLU A C 1
ATOM 1892 O O . GLU A 1 236 ? -21.680 -5.576 15.386 1.00 69.06 236 GLU A O 1
ATOM 1897 N N . LEU A 1 237 ? -20.579 -4.793 17.176 1.00 64.25 237 LEU A N 1
ATOM 1898 C CA . LEU A 1 237 ? -20.940 -5.918 18.016 1.00 64.25 237 LEU A CA 1
ATOM 1899 C C . LEU A 1 237 ? -22.400 -5.968 18.394 1.00 64.25 237 LEU A C 1
ATOM 1901 O O . LEU A 1 237 ? -22.997 -7.041 18.318 1.00 64.25 237 LEU A O 1
ATOM 1905 N N . ARG A 1 238 ? -22.982 -4.826 18.759 1.00 66.25 238 ARG A N 1
ATOM 1906 C CA . ARG A 1 238 ? -24.420 -4.729 19.012 1.00 66.25 238 ARG A CA 1
ATOM 1907 C C . ARG A 1 238 ? -25.228 -5.105 17.770 1.00 66.25 238 ARG A C 1
ATOM 1909 O O . ARG A 1 238 ? -26.173 -5.888 17.887 1.00 66.25 238 ARG A O 1
ATOM 1916 N N . SER A 1 239 ? -24.822 -4.638 16.587 1.00 68.75 239 SER A N 1
ATOM 1917 C CA . SER A 1 239 ? -25.484 -5.005 15.328 1.00 68.75 239 SER A CA 1
ATOM 1918 C C . SER A 1 239 ? -25.511 -6.523 15.150 1.00 68.75 239 SER A C 1
ATOM 1920 O O . SER A 1 239 ? -26.579 -7.116 15.043 1.00 68.75 239 SER A O 1
ATOM 1922 N N . ARG A 1 240 ? -24.358 -7.192 15.244 1.00 64.00 240 ARG A N 1
ATOM 1923 C CA . ARG A 1 240 ? -24.288 -8.636 14.970 1.00 64.00 240 ARG A CA 1
ATOM 1924 C C . ARG A 1 240 ? -24.776 -9.535 16.090 1.00 64.00 240 ARG A C 1
ATOM 1926 O O . ARG A 1 240 ? -25.211 -10.649 15.816 1.00 64.00 240 ARG A O 1
ATOM 1933 N N . SER A 1 241 ? -24.738 -9.077 17.339 1.00 64.56 241 SER A N 1
ATOM 1934 C CA . SER A 1 241 ? -25.412 -9.782 18.434 1.00 64.56 241 SER A CA 1
ATOM 1935 C C . SER A 1 241 ? -26.909 -9.951 18.171 1.00 64.56 241 SER A C 1
ATOM 1937 O O . SER A 1 241 ? -27.496 -10.929 18.626 1.00 64.56 241 SER A O 1
ATOM 1939 N N . SER A 1 242 ? -27.494 -9.037 17.391 1.00 65.56 242 SER A N 1
ATOM 1940 C CA . SER A 1 242 ? -28.885 -9.118 16.947 1.00 65.56 242 SER A CA 1
ATOM 1941 C C . SER A 1 242 ? -29.074 -10.160 15.834 1.00 65.56 242 SER A C 1
ATOM 1943 O O . SER A 1 242 ? -30.088 -10.852 15.824 1.00 65.56 242 SER A O 1
ATOM 1945 N N . ASP A 1 243 ? -28.084 -10.329 14.951 1.00 64.38 243 ASP A N 1
ATOM 1946 C CA . ASP A 1 243 ? -28.136 -11.269 13.817 1.00 64.38 243 ASP A CA 1
ATOM 1947 C C . ASP A 1 243 ? -27.749 -12.712 14.195 1.00 64.38 243 ASP A C 1
ATOM 1949 O O . ASP A 1 243 ? -28.203 -13.677 13.576 1.00 64.38 243 ASP A O 1
ATOM 1953 N N . HIS A 1 244 ? -26.905 -12.881 15.219 1.00 65.44 244 HIS A N 1
ATOM 1954 C CA . HIS A 1 244 ? -26.370 -14.176 15.650 1.00 65.44 244 HIS A CA 1
ATOM 1955 C C . HIS A 1 244 ? -26.465 -14.372 17.172 1.00 65.44 244 HIS A C 1
ATOM 1957 O O . HIS A 1 244 ? -25.440 -14.492 17.849 1.00 65.44 244 HIS A O 1
ATOM 1963 N N . PRO A 1 245 ? -27.681 -14.455 17.742 1.00 68.00 245 PRO A N 1
ATOM 1964 C CA . PRO A 1 245 ? -27.875 -14.585 19.188 1.00 68.00 245 PRO A CA 1
ATOM 1965 C C . PRO A 1 245 ? -27.247 -15.861 19.777 1.00 68.00 245 PRO A C 1
ATOM 1967 O O . PRO A 1 245 ? -26.806 -15.857 20.924 1.00 68.00 245 PRO A O 1
ATOM 1970 N N . SER A 1 246 ? -27.103 -16.926 18.980 1.00 70.75 246 SER A N 1
ATOM 1971 C CA . SER A 1 246 ? -26.483 -18.193 19.401 1.00 70.75 246 SER A CA 1
ATOM 1972 C C . SER A 1 246 ? -25.005 -18.066 19.789 1.00 70.75 246 SER A C 1
ATOM 1974 O O . SER A 1 246 ? -24.445 -18.964 20.411 1.00 70.75 246 SER A O 1
ATOM 1976 N N . ILE A 1 247 ? -24.348 -16.955 19.440 1.00 67.12 247 ILE A N 1
ATOM 1977 C CA . ILE A 1 247 ? -22.954 -16.688 19.808 1.00 67.12 247 ILE A CA 1
ATOM 1978 C C . ILE A 1 247 ? -22.771 -16.561 21.326 1.00 67.12 247 ILE A C 1
ATOM 1980 O O . ILE A 1 247 ? -21.702 -16.861 21.855 1.00 67.12 247 ILE A O 1
ATOM 1984 N N . PHE A 1 248 ? -23.824 -16.141 22.035 1.00 68.38 248 PHE A N 1
ATOM 1985 C CA . PHE A 1 248 ? -23.815 -16.002 23.488 1.00 68.38 248 PHE A CA 1
ATOM 1986 C C . PHE A 1 248 ? -24.023 -17.326 24.226 1.00 68.38 248 PHE A C 1
ATOM 1988 O O . PHE A 1 248 ? -23.777 -17.402 25.432 1.00 68.38 248 PHE A O 1
ATOM 1995 N N . ASP A 1 249 ? -24.429 -18.362 23.498 1.00 76.00 249 ASP A N 1
ATOM 1996 C CA . ASP A 1 249 ? -24.628 -19.709 24.022 1.00 76.00 249 ASP A CA 1
ATOM 1997 C C . ASP A 1 249 ? -23.351 -20.555 23.947 1.00 76.00 249 ASP A C 1
ATOM 1999 O O . ASP A 1 249 ? -23.328 -21.675 24.448 1.00 76.00 249 ASP A O 1
ATOM 2003 N N . LEU A 1 250 ? -22.280 -20.025 23.344 1.00 72.50 250 LEU A N 1
ATOM 2004 C CA . LEU A 1 250 ? -20.986 -20.694 23.297 1.00 72.50 250 LEU A CA 1
ATOM 2005 C C . LEU A 1 250 ? -20.366 -20.769 24.684 1.00 72.50 250 LEU A C 1
ATOM 2007 O O . LEU A 1 250 ? -20.324 -19.782 25.417 1.00 72.50 250 LEU A O 1
ATOM 2011 N N . ASP A 1 251 ? -19.811 -21.927 25.006 1.00 79.56 251 ASP A N 1
ATOM 2012 C CA . ASP A 1 251 ? -19.033 -22.116 26.216 1.00 79.56 251 ASP A CA 1
ATOM 2013 C C . ASP A 1 251 ? -17.619 -21.561 26.038 1.00 79.56 251 ASP A C 1
ATOM 2015 O O . ASP A 1 251 ? -16.933 -21.822 25.048 1.00 79.56 251 ASP A O 1
ATOM 2019 N N . THR A 1 252 ? -17.147 -20.801 27.023 1.00 76.38 252 THR A N 1
ATOM 2020 C CA . THR A 1 252 ? -15.768 -20.312 27.070 1.00 76.38 252 THR A CA 1
ATOM 2021 C C . THR A 1 252 ? -15.130 -20.627 28.416 1.00 76.38 252 THR A C 1
ATOM 2023 O O . THR A 1 252 ? -15.775 -20.628 29.468 1.00 76.38 252 THR A O 1
ATOM 2026 N N . ARG A 1 253 ? -13.830 -20.923 28.381 1.00 82.19 253 ARG A N 1
ATOM 2027 C CA . ARG A 1 253 ? -13.033 -21.226 29.566 1.00 82.19 253 ARG A CA 1
ATOM 2028 C C . ARG A 1 253 ? -12.446 -19.936 30.133 1.00 82.19 253 ARG A C 1
ATOM 2030 O O . ARG A 1 253 ? -11.736 -19.209 29.444 1.00 82.19 253 ARG A O 1
ATOM 2037 N N . CYS A 1 254 ? -12.688 -19.670 31.414 1.00 83.81 254 CYS A N 1
ATOM 2038 C CA . CYS A 1 254 ? -12.058 -18.551 32.106 1.00 83.81 254 CYS A CA 1
ATOM 2039 C C . CYS A 1 254 ? -10.537 -18.777 32.217 1.00 83.81 254 CYS A C 1
ATOM 2041 O O . CYS A 1 254 ? -10.128 -19.807 32.747 1.00 83.81 254 CYS A O 1
ATOM 2043 N N . PRO A 1 255 ? -9.680 -17.818 31.831 1.00 81.00 255 PRO A N 1
ATOM 2044 C CA . PRO A 1 255 ? -8.228 -17.996 31.912 1.00 81.00 255 PRO A CA 1
ATOM 2045 C C . PRO A 1 255 ? -7.683 -17.937 33.344 1.00 81.00 255 PRO A C 1
ATOM 2047 O O . PRO A 1 255 ? -6.576 -18.395 33.600 1.00 81.00 255 PRO A O 1
ATOM 2050 N N . LEU A 1 256 ? -8.446 -17.377 34.290 1.00 87.25 256 LEU A N 1
ATOM 2051 C CA . LEU A 1 256 ? -8.002 -17.210 35.677 1.00 87.25 256 LEU A CA 1
ATOM 2052 C C . LEU A 1 256 ? -8.330 -18.410 36.569 1.00 87.25 256 LEU A C 1
ATOM 2054 O O . LEU A 1 256 ? -7.570 -18.713 37.483 1.00 87.25 256 LEU A O 1
ATOM 2058 N N . CYS A 1 257 ? -9.485 -19.047 36.362 1.00 90.81 257 CYS A N 1
ATOM 2059 C CA . CYS A 1 257 ? -9.936 -20.177 37.184 1.00 90.81 257 CYS A CA 1
ATOM 2060 C C . CYS A 1 257 ? -10.212 -21.454 36.387 1.00 90.81 257 CYS A C 1
ATOM 2062 O O . CYS A 1 257 ? -10.601 -22.452 36.982 1.00 90.81 257 CYS A O 1
ATOM 2064 N N . LEU A 1 258 ? -10.046 -21.422 35.061 1.00 87.81 258 LEU A N 1
ATOM 2065 C CA . LEU A 1 258 ? -10.236 -22.548 34.138 1.00 87.81 258 LEU A CA 1
ATOM 2066 C C . LEU A 1 258 ? -11.657 -23.129 34.092 1.00 87.81 258 LEU A C 1
ATOM 2068 O O . LEU A 1 258 ? -11.907 -24.091 33.365 1.00 87.81 258 LEU A O 1
ATOM 2072 N N . ALA A 1 259 ? -12.604 -22.524 34.811 1.00 86.69 259 ALA A N 1
ATOM 2073 C CA . ALA A 1 259 ? -14.001 -22.912 34.766 1.00 86.69 259 ALA A CA 1
ATOM 2074 C C . ALA A 1 259 ? -14.621 -22.541 33.415 1.00 86.69 259 ALA A C 1
ATOM 2076 O O . ALA A 1 259 ? -14.343 -21.474 32.861 1.00 86.69 259 ALA A O 1
ATOM 2077 N N . ILE A 1 260 ? -15.469 -23.430 32.908 1.00 86.19 260 ILE A N 1
ATOM 2078 C CA . ILE A 1 260 ? -16.223 -23.238 31.673 1.00 86.19 260 ILE A CA 1
ATOM 2079 C C . ILE A 1 260 ? -17.579 -22.626 32.032 1.00 86.19 260 ILE A C 1
ATOM 2081 O O . ILE A 1 260 ? -18.209 -23.034 33.013 1.00 86.19 260 ILE A O 1
ATOM 2085 N N . ALA A 1 261 ? -17.999 -21.618 31.277 1.00 82.44 261 ALA A N 1
ATOM 2086 C CA . ALA A 1 261 ? -19.344 -21.069 31.358 1.00 82.44 261 ALA A CA 1
ATOM 2087 C C . ALA A 1 261 ? -19.783 -20.521 29.989 1.00 82.44 261 ALA A C 1
ATOM 2089 O O . ALA A 1 261 ? -18.921 -20.113 29.200 1.00 82.44 261 ALA A O 1
ATOM 2090 N N . PRO A 1 262 ? -21.098 -20.447 29.732 1.00 81.81 262 PRO A N 1
ATOM 2091 C CA . PRO A 1 262 ? -21.633 -19.773 28.561 1.00 81.81 262 PRO A CA 1
ATOM 2092 C C . PRO A 1 262 ? -21.201 -18.308 28.515 1.00 81.81 262 PRO A C 1
ATOM 2094 O O . PRO A 1 262 ? -21.188 -17.620 29.539 1.00 81.81 262 PRO A O 1
ATOM 2097 N N . ILE A 1 263 ? -20.913 -17.803 27.318 1.00 75.94 263 ILE A N 1
ATOM 2098 C CA . ILE A 1 263 ? -20.533 -16.410 27.056 1.00 75.94 263 ILE A CA 1
ATOM 2099 C C . ILE A 1 263 ? -21.534 -15.426 27.689 1.00 75.94 263 ILE A C 1
ATOM 2101 O O . ILE A 1 263 ? -21.109 -14.467 28.329 1.00 75.94 263 ILE A O 1
ATOM 2105 N N . ARG A 1 264 ? -22.846 -15.692 27.606 1.00 75.62 264 ARG A N 1
ATOM 2106 C CA . ARG A 1 264 ? -23.904 -14.864 28.225 1.00 75.62 264 ARG A CA 1
ATOM 2107 C C . ARG A 1 264 ? -23.801 -14.697 29.743 1.00 75.62 264 ARG A C 1
ATOM 2109 O O . ARG A 1 264 ? -24.355 -13.742 30.275 1.00 75.62 264 ARG A O 1
ATOM 2116 N N . GLU A 1 265 ? -23.165 -15.631 30.451 1.00 80.56 265 GLU A N 1
ATOM 2117 C CA . GLU A 1 265 ? -23.058 -15.580 31.916 1.00 80.56 265 GLU A CA 1
ATOM 2118 C C . GLU A 1 265 ? -21.903 -14.692 32.385 1.00 80.56 265 GLU A C 1
ATOM 2120 O O . GLU A 1 265 ? -21.854 -14.290 33.548 1.00 80.56 265 GLU A O 1
ATOM 2125 N N . PHE A 1 266 ? -20.962 -14.374 31.498 1.00 78.81 266 PHE A N 1
ATOM 2126 C CA . PHE A 1 266 ? -19.923 -13.411 31.808 1.00 78.81 266 PHE A CA 1
ATOM 2127 C C . PHE A 1 266 ? -20.494 -11.993 31.783 1.00 78.81 266 PHE A C 1
ATOM 2129 O O . PHE A 1 266 ? -21.228 -11.612 30.874 1.00 78.81 266 PHE A O 1
ATOM 2136 N N . SER A 1 267 ? -20.127 -11.195 32.782 1.00 72.00 267 SER A N 1
ATOM 2137 C CA . SER A 1 267 ? -20.566 -9.805 32.912 1.00 72.00 267 SER A CA 1
ATOM 2138 C C . SER A 1 267 ? -19.411 -8.830 32.681 1.00 72.00 267 SER A C 1
ATOM 2140 O O . SER A 1 267 ? -18.252 -9.228 32.548 1.00 72.00 267 SER A O 1
ATOM 2142 N N . GLY A 1 268 ? -19.718 -7.535 32.611 1.00 69.56 268 GLY A N 1
ATOM 2143 C CA . GLY A 1 268 ? -18.737 -6.488 32.332 1.00 69.56 268 GLY A CA 1
ATOM 2144 C C . GLY A 1 268 ? -18.759 -6.051 30.871 1.00 69.56 268 GLY A C 1
ATOM 2145 O O . GLY A 1 268 ? -19.802 -6.078 30.223 1.00 69.56 268 GLY A O 1
ATOM 2146 N N . SER A 1 269 ? -17.613 -5.602 30.366 1.00 60.94 269 SER A N 1
ATOM 2147 C CA . SER A 1 269 ? -17.474 -5.138 28.983 1.00 60.94 269 SER A CA 1
ATOM 2148 C C . SER A 1 269 ? -16.577 -6.068 28.181 1.00 60.94 269 SER A C 1
ATOM 2150 O O . SER A 1 269 ? -15.834 -6.885 28.728 1.00 60.94 269 SER A O 1
ATOM 2152 N N . ILE A 1 270 ? -16.565 -5.890 26.861 1.00 58.31 270 ILE A N 1
ATOM 2153 C CA . ILE A 1 270 ? -15.731 -6.677 25.944 1.00 58.31 270 ILE A CA 1
ATOM 2154 C C . ILE A 1 270 ? -14.222 -6.600 26.252 1.00 58.31 270 ILE A C 1
ATOM 2156 O O . ILE A 1 270 ? -13.472 -7.471 25.806 1.00 58.31 270 ILE A O 1
ATOM 2160 N N . ARG A 1 271 ? -13.800 -5.594 27.036 1.00 61.62 271 ARG A N 1
ATOM 2161 C CA . ARG A 1 271 ? -12.412 -5.305 27.447 1.00 61.62 271 ARG A CA 1
ATOM 2162 C C . ARG A 1 271 ? -12.077 -5.798 28.840 1.00 61.62 271 ARG A C 1
ATOM 2164 O O . ARG A 1 271 ? -10.915 -6.036 29.145 1.00 61.62 271 ARG A O 1
ATOM 2171 N N . ARG A 1 272 ? -13.087 -5.901 29.696 1.00 74.12 272 ARG A N 1
ATOM 2172 C CA . ARG A 1 272 ? -12.930 -6.307 31.083 1.00 74.12 272 ARG A CA 1
ATOM 2173 C C . ARG A 1 272 ? -14.114 -7.172 31.446 1.00 74.12 272 ARG A C 1
ATOM 2175 O O . ARG A 1 272 ? -15.190 -6.679 31.778 1.00 74.12 272 ARG A O 1
ATOM 2182 N N . VAL A 1 273 ? -13.868 -8.466 31.341 1.00 77.19 273 VAL A N 1
ATOM 2183 C CA . VAL A 1 273 ? -14.871 -9.499 31.526 1.00 77.19 273 VAL A CA 1
ATOM 2184 C C . VAL A 1 273 ? -14.740 -10.036 32.940 1.00 77.19 273 VAL A C 1
ATOM 2186 O O . VAL A 1 273 ? -13.642 -10.383 33.377 1.00 77.19 273 VAL A O 1
ATOM 2189 N N . THR A 1 274 ? -15.851 -10.112 33.655 1.00 82.75 274 THR A N 1
ATOM 2190 C CA . THR A 1 274 ? -15.943 -10.702 34.985 1.00 82.75 274 THR A CA 1
ATOM 2191 C C . THR A 1 274 ? -16.454 -12.132 34.866 1.00 82.75 274 THR A C 1
ATOM 2193 O O . THR A 1 274 ? -17.502 -12.394 34.277 1.00 82.75 274 THR A O 1
ATOM 2196 N N . CYS A 1 275 ? -15.690 -13.079 35.411 1.00 85.38 275 CYS A N 1
ATOM 2197 C CA . CYS A 1 275 ? -16.074 -14.485 35.404 1.00 85.38 275 CYS A CA 1
ATOM 2198 C C . CYS A 1 275 ? -17.230 -14.748 36.383 1.00 85.38 275 CYS A C 1
ATOM 2200 O O . CYS A 1 275 ? -17.091 -14.399 37.559 1.00 85.38 275 CYS A O 1
ATOM 2202 N N . PRO A 1 276 ? -18.302 -15.457 35.974 1.00 86.81 276 PRO A N 1
ATOM 2203 C CA . PRO A 1 276 ? -19.416 -15.781 36.868 1.00 86.81 276 PRO A CA 1
ATOM 2204 C C . PRO A 1 276 ? -19.027 -16.780 37.965 1.00 86.81 276 PRO A C 1
ATOM 2206 O O . PRO A 1 276 ? -19.697 -16.880 38.986 1.00 86.81 276 PRO A O 1
ATOM 2209 N N . ARG A 1 277 ? -17.938 -17.536 37.766 1.00 91.50 277 ARG A N 1
ATOM 2210 C CA . ARG A 1 277 ? -17.498 -18.594 38.686 1.00 91.50 277 ARG A CA 1
ATOM 2211 C C . ARG A 1 277 ? -16.535 -18.096 39.755 1.00 91.50 277 ARG A C 1
ATOM 2213 O O . ARG A 1 277 ? -16.656 -18.495 40.904 1.00 91.50 277 ARG A O 1
ATOM 2220 N N . CYS A 1 278 ? -15.567 -17.252 39.392 1.00 92.44 278 CYS A N 1
ATOM 2221 C CA . CYS A 1 278 ? -14.559 -16.768 40.342 1.00 92.44 278 CYS A CA 1
ATOM 2222 C C . CYS A 1 278 ? -14.700 -15.286 40.710 1.00 92.44 278 CYS A C 1
ATOM 2224 O O . CYS A 1 278 ? -13.932 -14.807 41.540 1.00 92.44 278 CYS A O 1
ATOM 2226 N N . GLY A 1 279 ? -15.614 -14.545 40.072 1.00 89.31 279 GLY A N 1
ATOM 2227 C CA . GLY A 1 279 ? -15.834 -13.112 40.305 1.00 89.31 279 GLY A CA 1
ATOM 2228 C C . GLY A 1 279 ? -14.664 -12.207 39.901 1.00 89.31 279 GLY A C 1
ATOM 2229 O O . GLY A 1 279 ? -14.751 -10.986 40.016 1.00 89.31 279 GLY A O 1
ATOM 2230 N N . LYS A 1 280 ? -13.550 -12.772 39.421 1.00 90.25 280 LYS A N 1
ATOM 2231 C CA . LYS A 1 280 ? -12.376 -12.007 38.999 1.00 90.25 280 LYS A CA 1
ATOM 2232 C C . LYS A 1 280 ? -12.581 -11.462 37.594 1.00 90.25 280 LYS A C 1
ATOM 2234 O O . LYS A 1 280 ? -13.179 -12.110 36.733 1.00 90.25 280 LYS A O 1
ATOM 2239 N N . SER A 1 281 ? -12.044 -10.266 37.378 1.00 87.25 281 SER A N 1
ATOM 2240 C CA . SER A 1 281 ? -12.054 -9.607 36.076 1.00 87.25 281 SER A CA 1
ATOM 2241 C C . SER A 1 281 ? -10.746 -9.840 35.330 1.00 87.25 281 SER A C 1
ATOM 2243 O O . SER A 1 281 ? -9.681 -9.794 35.944 1.00 87.25 281 SER A O 1
ATOM 2245 N N . PHE A 1 282 ? -10.821 -10.039 34.019 1.00 79.25 282 PHE A N 1
ATOM 2246 C CA . PHE A 1 282 ? -9.661 -10.207 33.143 1.00 79.25 282 PHE A CA 1
ATOM 2247 C C . PHE A 1 282 ? -9.871 -9.515 31.794 1.00 79.25 282 PHE A C 1
ATOM 2249 O O . PHE A 1 282 ? -11.008 -9.265 31.382 1.00 79.25 282 PHE A O 1
ATOM 2256 N N . SER A 1 283 ? -8.762 -9.232 31.109 1.00 74.38 283 SER A N 1
ATOM 2257 C CA . SER A 1 283 ? -8.764 -8.792 29.714 1.00 74.38 283 SER A CA 1
ATOM 2258 C C . SER A 1 283 ? -8.791 -10.027 28.804 1.00 74.38 283 SER A C 1
ATOM 2260 O O . SER A 1 283 ? -7.898 -10.871 28.894 1.00 74.38 283 SER A O 1
ATOM 2262 N N . PRO A 1 284 ? -9.828 -10.212 27.979 1.00 65.06 284 PRO A N 1
ATOM 2263 C CA . PRO A 1 284 ? -9.962 -11.404 27.146 1.00 65.06 284 PRO A CA 1
ATOM 2264 C C . PRO A 1 284 ? -9.058 -11.359 25.898 1.00 65.06 284 PRO A C 1
ATOM 2266 O O . PRO A 1 284 ? -9.309 -10.571 24.994 1.00 65.06 284 PRO A O 1
ATOM 2269 N N . GLU A 1 285 ? -8.074 -12.260 25.814 1.00 59.28 285 GLU A N 1
ATOM 2270 C CA . GLU A 1 285 ? -7.210 -12.455 24.630 1.00 59.28 285 GLU A CA 1
ATOM 2271 C C . GLU A 1 285 ? -7.899 -13.209 23.469 1.00 59.28 285 GLU A C 1
ATOM 2273 O O . GLU A 1 285 ? -8.771 -14.052 23.725 1.00 59.28 285 GLU A O 1
ATOM 2278 N N . PRO A 1 286 ? -7.464 -13.005 22.204 1.00 52.78 286 PRO A N 1
ATOM 2279 C CA . PRO A 1 286 ? -7.995 -13.711 21.037 1.00 52.78 286 PRO A CA 1
ATOM 2280 C C . PRO A 1 286 ? -7.907 -15.249 21.107 1.00 52.78 286 PRO A C 1
ATOM 2282 O O . PRO A 1 286 ? -8.748 -15.960 20.557 1.00 52.78 286 PRO A O 1
ATOM 2285 N N . GLY A 1 287 ? -6.900 -15.782 21.807 1.00 53.56 287 GLY A N 1
ATOM 2286 C CA . GLY A 1 287 ? -6.654 -17.225 21.916 1.00 53.56 287 GLY A CA 1
ATOM 2287 C C . GLY A 1 287 ? -7.693 -18.006 22.735 1.00 53.56 287 GLY A C 1
ATOM 2288 O O . GLY A 1 287 ? -7.929 -19.178 22.452 1.00 53.56 287 GLY A O 1
ATOM 2289 N N . HIS A 1 288 ? -8.392 -17.374 23.687 1.00 57.59 288 HIS A N 1
ATOM 2290 C CA . HIS A 1 288 ? -9.332 -18.036 24.623 1.00 57.59 288 HIS A CA 1
ATOM 2291 C C . HIS A 1 288 ? -10.625 -18.584 23.982 1.00 57.59 288 HIS A C 1
ATOM 2293 O O . HIS A 1 288 ? -11.567 -18.999 24.651 1.00 57.59 288 HIS A O 1
ATOM 2299 N N . LEU A 1 289 ? -10.720 -18.494 22.666 1.00 57.78 289 LEU A N 1
ATOM 2300 C CA . LEU A 1 289 ? -11.965 -18.213 21.968 1.00 57.78 289 LEU A CA 1
ATOM 2301 C C . LEU A 1 289 ? -11.943 -18.901 20.608 1.00 57.78 289 LEU A C 1
ATOM 2303 O O . LEU A 1 289 ? -12.892 -19.591 20.256 1.00 57.78 289 LEU A O 1
ATOM 2307 N N . VAL A 1 290 ? -10.776 -18.893 19.962 1.00 55.09 290 VAL A N 1
ATOM 2308 C CA . VAL A 1 290 ? -10.353 -19.973 19.066 1.00 55.09 290 VAL A CA 1
ATOM 2309 C C . VAL A 1 290 ? -10.572 -21.340 19.739 1.00 55.09 290 VAL A C 1
ATOM 2311 O O . VAL A 1 290 ? -11.147 -22.232 19.128 1.00 55.09 290 VAL A O 1
ATOM 2314 N N . GLN A 1 291 ? -10.250 -21.478 21.033 1.00 58.62 291 GLN A N 1
ATOM 2315 C CA . GLN A 1 291 ? -10.567 -22.684 21.814 1.00 58.62 291 GLN A CA 1
ATOM 2316 C C . GLN A 1 291 ? -12.071 -22.995 21.905 1.00 58.62 291 GLN A C 1
ATOM 2318 O O . GLN A 1 291 ? -12.446 -24.158 21.793 1.00 58.62 291 GLN A O 1
ATOM 2323 N N . ALA A 1 292 ? -12.929 -21.986 22.083 1.00 56.91 292 ALA A N 1
ATOM 2324 C CA . ALA A 1 292 ? -14.381 -22.173 22.162 1.00 56.91 292 ALA A CA 1
ATOM 2325 C C . ALA A 1 292 ? -14.978 -22.619 20.813 1.00 56.91 292 ALA A C 1
ATOM 2327 O O . ALA A 1 292 ? -15.794 -23.536 20.763 1.00 56.91 292 ALA A O 1
ATOM 2328 N N . LEU A 1 293 ? -14.513 -22.021 19.710 1.00 53.09 293 LEU A N 1
ATOM 2329 C CA . LEU A 1 293 ? -14.934 -22.379 18.352 1.00 53.09 293 LEU A CA 1
ATOM 2330 C C . LEU A 1 293 ? -14.445 -23.781 17.949 1.00 53.09 293 LEU A C 1
ATOM 2332 O O . LEU A 1 293 ? -15.218 -24.557 17.391 1.00 53.09 293 LEU A O 1
ATOM 2336 N N . TYR A 1 294 ? -13.198 -24.143 18.276 1.00 55.94 294 TYR A N 1
ATOM 2337 C CA . TYR A 1 294 ? -12.676 -25.494 18.025 1.00 55.94 294 TYR A CA 1
ATOM 2338 C C . TYR A 1 294 ? -13.396 -26.569 18.847 1.00 55.94 294 TYR A C 1
ATOM 2340 O O . TYR A 1 294 ? -13.642 -27.659 18.329 1.00 55.94 294 TYR A O 1
ATOM 2348 N N . ALA A 1 295 ? -13.767 -26.270 20.096 1.00 57.38 295 ALA A N 1
ATOM 2349 C CA . ALA A 1 295 ? -14.539 -27.186 20.933 1.00 57.38 295 ALA A CA 1
ATOM 2350 C C . ALA A 1 295 ? -15.941 -27.453 20.354 1.00 57.38 295 ALA A C 1
ATOM 2352 O O . ALA A 1 295 ? -16.395 -28.594 20.353 1.00 57.38 295 ALA A O 1
ATOM 2353 N N . GLN A 1 296 ? -16.600 -26.432 19.795 1.00 56.25 296 GLN A N 1
ATOM 2354 C CA . GLN A 1 296 ? -17.913 -26.582 19.160 1.00 56.25 296 GLN A CA 1
ATOM 2355 C C . GLN A 1 296 ? -17.847 -27.320 17.813 1.00 56.25 296 GLN A C 1
ATOM 2357 O O . GLN A 1 296 ? -18.752 -28.081 17.481 1.00 56.25 296 GLN A O 1
ATOM 2362 N N . ALA A 1 297 ? -16.770 -27.127 17.046 1.00 51.94 297 ALA A N 1
ATOM 2363 C CA . ALA A 1 297 ? -16.540 -27.833 15.787 1.00 51.94 297 ALA A CA 1
ATOM 2364 C C . ALA A 1 297 ? -16.104 -29.304 15.973 1.00 51.94 297 ALA A C 1
ATOM 2366 O O . ALA A 1 297 ? -15.924 -30.008 14.982 1.00 51.94 297 ALA A O 1
ATOM 2367 N N . GLY A 1 298 ? -15.916 -29.774 17.216 1.00 45.94 298 GLY A N 1
ATOM 2368 C CA . GLY A 1 298 ? -15.459 -31.137 17.513 1.00 45.94 298 GLY A CA 1
ATOM 2369 C C . GLY A 1 298 ? -13.983 -31.387 17.180 1.00 45.94 298 GLY A C 1
ATOM 2370 O O . GLY A 1 298 ? -13.591 -32.525 16.950 1.00 45.94 298 GLY A O 1
ATOM 2371 N N . LEU A 1 299 ? -13.164 -30.333 17.131 1.00 43.53 299 LEU A N 1
ATOM 2372 C CA . LEU A 1 299 ? -11.779 -30.369 16.643 1.00 43.53 299 LEU A CA 1
ATOM 2373 C C . LEU A 1 299 ? -10.728 -30.230 17.760 1.00 43.53 299 LEU A C 1
ATOM 2375 O O . LEU A 1 299 ? -9.568 -29.915 17.497 1.00 43.53 299 LEU A O 1
ATOM 2379 N N . SER A 1 300 ? -11.100 -30.450 19.021 1.00 39.25 300 SER A N 1
ATOM 2380 C CA . SER A 1 300 ? -10.152 -30.414 20.137 1.00 39.25 300 SER A CA 1
ATOM 2381 C C . SER A 1 300 ? -9.436 -31.758 20.318 1.00 39.25 300 SER A C 1
ATOM 2383 O O . SER A 1 300 ? -10.019 -32.687 20.870 1.00 39.25 300 SER A O 1
ATOM 2385 N N . GLY A 1 301 ? -8.157 -31.815 19.931 1.00 38.22 301 GLY A N 1
ATOM 2386 C CA . GLY A 1 301 ? -7.178 -32.761 20.481 1.00 38.22 301 GLY A CA 1
ATOM 2387 C C . GLY A 1 301 ? -6.866 -33.983 19.620 1.00 38.22 301 GLY A C 1
ATOM 2388 O O . GLY A 1 301 ? -7.355 -35.075 19.884 1.00 38.22 301 GLY A O 1
ATOM 2389 N N . GLY A 1 302 ? -5.973 -33.813 18.644 1.00 32.12 302 GLY A N 1
ATOM 2390 C CA . GLY A 1 302 ? -5.050 -34.878 18.256 1.00 32.12 302 GLY A CA 1
ATOM 2391 C C . GLY A 1 302 ? -3.767 -34.722 19.066 1.00 32.12 302 GLY A C 1
ATOM 2392 O O . GLY A 1 302 ? -2.782 -34.223 18.532 1.00 32.12 302 GLY A O 1
ATOM 2393 N N . ASP A 1 303 ? -3.809 -35.081 20.350 1.00 35.69 303 ASP A N 1
ATOM 2394 C CA . ASP A 1 303 ? -2.592 -35.361 21.113 1.00 35.69 303 ASP A CA 1
ATOM 2395 C C . ASP A 1 303 ? -2.219 -36.822 20.867 1.00 35.69 303 ASP A C 1
ATOM 2397 O O . ASP A 1 303 ? -3.071 -37.713 20.873 1.00 35.69 303 ASP A O 1
ATOM 2401 N N . GLY A 1 304 ? -0.944 -37.030 20.552 1.00 36.47 304 GLY A N 1
ATOM 2402 C CA . GLY A 1 304 ? -0.407 -38.319 20.164 1.00 36.47 304 GLY A CA 1
ATOM 2403 C C . GLY A 1 304 ? -0.449 -39.359 21.276 1.00 36.47 304 GLY A C 1
ATOM 2404 O O . GLY A 1 304 ? -0.297 -39.043 22.450 1.00 36.47 304 GLY A O 1
ATOM 2405 N N . GLU A 1 305 ? -0.555 -40.611 20.845 1.00 31.80 305 GLU A N 1
ATOM 2406 C CA . GLU A 1 305 ? 0.070 -41.765 21.484 1.00 31.80 305 GLU A CA 1
ATOM 2407 C C . GLU A 1 305 ? 0.190 -42.893 20.443 1.00 31.80 305 GLU A C 1
ATOM 2409 O O . GLU A 1 305 ? -0.776 -43.605 20.165 1.00 31.80 305 GLU A O 1
ATOM 2414 N N . ALA A 1 306 ? 1.366 -42.959 19.802 1.00 33.69 306 ALA A N 1
ATOM 2415 C CA . ALA A 1 306 ? 2.151 -44.145 19.415 1.00 33.69 306 ALA A CA 1
ATOM 2416 C C . ALA A 1 306 ? 3.323 -43.711 18.517 1.00 33.69 306 ALA A C 1
ATOM 2418 O O . ALA A 1 306 ? 3.062 -43.172 17.417 1.00 33.69 306 ALA A O 1
#

Secondary structure (DSSP, 8-state):
-HHHHHHHHHHHHHHHHHHHHHHHS--B-TTSS-HHHHHHHHHHHHHHTTSTT-TT-PPPHHHHHHHHH-TTTS---TT---HHHHHTTHHHHSTT-EEEEE-HHHHHHHHHTT--EEEEEEEEHHHHHHHHHHHHSTTTTTSEEPHHHHHHHHTSPEEEEEEEEEEEEEETTEEEEE-SB-TTSTBTTEEEESSGGGGPPSSSGGGSPEEEEEE--GGGS-HHHHHHHHHHHHHHHHHHHHH-GGGGG-EEE-TTT--EEEGGG-EEETTEEEPTTT--EE---THHHHHHHHHHTT--------

Radius of gyration: 23.25 Å; chains: 1; bounding box: 54×68×64 Å

pLDDT: mean 84.19, std 15.71, range [31.8, 98.5]

Sequence (306 aa):
MLLDIVGRMNLDAYIDGQHTQTRGSPSDQDRSPTCYAHAIAAVVHMALLRIVGREGGCPGIDEIREWILHQDNFPHNNKGRNARKVLEAIPARYRPLRFQRVDEDGARQAVLRRRPVLATFHLSKKGWVTFAKHFKNDETRTKVLTYGEMAPSRCLKPDKAGHAVVMTGCDPFSLTFLNSWGRDWGNNGSFSIENSSVLELDGPEKLRMDFYDVYWLESELTDNEREAYNARVDEELRSRSSDHPSIFDLDTRCPLCLAIAPIREFSGSIRRVTCPRCGKSFSPEPGHLVQALYAQAGLSGGDGEA

Foldseek 3Di:
DLLLVLLVVVLVVVLLVVLVVLLLWFAAPDPALLQLLLAVLSLLQSQQVSQFPDVVDRDHSVVSSCCLCDCVNPNDDRQHDDSVVSLVCCCVVDPPKDKDKDFQVVCQVLLVVSWKKKKKAWWAPVLVVLVQVQFVDPVRLADAAELVSNVVGQQDDTDSDMGMWIFNDDDPQKTKTAGNRALVIRPRRMHMYRTQNSRAHPDDPVRGMIMMGMHGDPVRDDPSSVVSSVVSSVVSSVVVCVVCVCQQQFWFADPPPRDIDGNVQWDDDQQWTQDNPPRHIDGDDPVRCVVRVCVVVVNPDPDDDD